Protein AF-A0A3N5Y8A8-F1 (afdb_monomer_lite)

pLDDT: mean 85.19, std 19.66, range [33.78, 98.25]

Sequence (184 aa):
MNRFIIAGLAFVSLVVVLLLFLAPKAPTPAHTSISKFDLLHATDVMSIAITGVEQQNNDMIKDKLNDVVRVAEEMGLASDDLDYLASDQALNYLRFHAKRRLFDEAVVNSYRNLTSISPHKARYPEAKDRFAKADEIIAQRNRLFSELVATLKSEGMDQQQAEQGAKALWLERFAQADLGQLLE

Radius of gyration: 29.17 Å; chains: 1; bounding box: 60×92×55 Å

Secondary structure (DSSP, 8-state):
------SSHHHHHHHHHHHHHHS--PPPP------HHHHHT-HHHHHHHHHHHHTT-HHHHHHHHHHHHHHHHHTT--HHHHHHHTSHHHHHHHHHHHHHHHHHHHHHHHHHHT--SHHHHHH-GGGGGGHHHHHHHHHHHHHHHHHHHHHHHHTT--HHHHHHHHHHHHHHHHTS---TTTT-

Organism: NCBI:txid2259342

Foldseek 3Di:
DDDDDDDPPPVVVVVVVVVVVPPDPDPDPPPPLQALVNLCVPPVLLVQLLVCLVVVNLVSNLVSLVVSLVVCVVSVHDPVSSVCSNDVNSSVVSNLVSLLVVLLVLLLVCLLQVHDSVVSCVVRVSNVVQVVLSVVSSVVSVVVLVVQLVVVVVVVDDNVRSNVVSNVVSNVVSVPDDCSVSRD

Structure (mmCIF, N/CA/C/O backbone):
data_AF-A0A3N5Y8A8-F1
#
_entry.id   AF-A0A3N5Y8A8-F1
#
loop_
_atom_site.group_PDB
_atom_site.id
_atom_site.type_symbol
_atom_site.label_atom_id
_atom_site.label_alt_id
_atom_site.label_comp_id
_atom_site.label_asym_id
_atom_site.label_entity_id
_atom_site.label_seq_id
_atom_site.pdbx_PDB_ins_code
_atom_site.Cartn_x
_atom_site.Cartn_y
_atom_site.Cartn_z
_atom_site.occupancy
_atom_site.B_iso_or_equiv
_atom_site.auth_seq_id
_atom_site.auth_comp_id
_atom_site.auth_asym_id
_atom_site.auth_atom_id
_atom_site.pdbx_PDB_model_num
ATOM 1 N N . MET A 1 1 ? -21.470 79.402 15.336 1.00 33.78 1 MET A N 1
ATOM 2 C CA . MET A 1 1 ? -21.021 79.203 13.940 1.00 33.78 1 MET A CA 1
ATOM 3 C C . MET A 1 1 ? -20.368 77.823 13.910 1.00 33.78 1 MET A C 1
ATOM 5 O O . MET A 1 1 ? -19.396 77.662 14.621 1.00 33.78 1 MET A O 1
ATOM 9 N N . ASN A 1 2 ? -20.884 76.739 13.332 1.00 35.78 2 ASN A N 1
ATOM 10 C CA . ASN A 1 2 ? -21.962 76.508 12.375 1.00 35.78 2 ASN A CA 1
ATOM 11 C C . ASN A 1 2 ? -22.731 75.226 12.750 1.00 35.78 2 ASN A C 1
ATOM 13 O O . ASN A 1 2 ? -22.135 74.207 13.083 1.00 35.78 2 ASN A O 1
ATOM 17 N N . ARG A 1 3 ? -24.064 75.308 12.663 1.00 43.09 3 ARG A N 1
ATOM 18 C CA . ARG A 1 3 ? -24.990 74.177 12.486 1.00 43.09 3 ARG A CA 1
ATOM 19 C C . ARG A 1 3 ? -24.801 73.630 11.056 1.00 43.09 3 ARG A C 1
ATOM 21 O O . ARG A 1 3 ? -24.166 74.311 10.264 1.00 43.09 3 ARG A O 1
ATOM 28 N N . PHE A 1 4 ? -25.388 72.475 10.736 1.00 45.81 4 PHE A N 1
ATOM 29 C CA . PHE A 1 4 ? -25.396 71.794 9.420 1.00 45.81 4 PHE A CA 1
ATOM 30 C C . PHE A 1 4 ? -24.318 70.723 9.189 1.00 45.81 4 PHE A C 1
ATOM 32 O O . PHE A 1 4 ? -23.479 70.946 8.339 1.00 45.81 4 PHE A O 1
ATOM 39 N N . ILE A 1 5 ? -24.398 69.554 9.854 1.00 46.53 5 ILE A N 1
ATOM 40 C CA . ILE A 1 5 ? -24.218 68.208 9.238 1.00 46.53 5 ILE A CA 1
ATOM 41 C C . ILE A 1 5 ? -24.910 67.151 10.137 1.00 46.53 5 ILE A C 1
ATOM 43 O O . ILE A 1 5 ? -24.258 66.315 10.748 1.00 46.53 5 ILE A O 1
ATOM 47 N N . ILE A 1 6 ? -26.239 67.179 10.289 1.00 46.62 6 ILE A N 1
ATOM 48 C CA . ILE A 1 6 ? -26.986 66.039 10.872 1.00 46.62 6 ILE A CA 1
ATOM 49 C C . ILE A 1 6 ? -28.282 65.877 10.079 1.00 46.62 6 ILE A C 1
ATOM 51 O O . ILE A 1 6 ? -29.346 66.304 10.505 1.00 46.62 6 ILE A O 1
ATOM 55 N N . ALA A 1 7 ? -28.174 65.339 8.867 1.00 45.47 7 ALA A N 1
ATOM 56 C CA . ALA A 1 7 ? -29.344 64.908 8.094 1.00 45.47 7 ALA A CA 1
ATOM 57 C C . ALA A 1 7 ? -29.045 63.789 7.075 1.00 45.47 7 ALA A C 1
ATOM 59 O O . ALA A 1 7 ? -29.977 63.197 6.549 1.00 45.47 7 ALA A O 1
ATOM 60 N N . GLY A 1 8 ? -27.775 63.447 6.811 1.00 41.44 8 GLY A N 1
ATOM 61 C CA . GLY A 1 8 ? -27.413 62.433 5.804 1.00 41.44 8 GLY A CA 1
ATOM 62 C C . GLY A 1 8 ? -27.210 61.000 6.317 1.00 41.44 8 GLY A C 1
ATOM 63 O O . GLY A 1 8 ? -27.200 60.073 5.518 1.00 41.44 8 GLY A O 1
ATOM 64 N N . LEU A 1 9 ? -27.055 60.785 7.629 1.00 40.91 9 LEU A N 1
ATOM 65 C CA . LEU A 1 9 ? -26.634 59.482 8.181 1.00 40.91 9 LEU A CA 1
ATOM 66 C C . LEU A 1 9 ? -27.786 58.580 8.651 1.00 40.91 9 LEU A C 1
ATOM 68 O O . LEU A 1 9 ? -27.621 57.365 8.717 1.00 40.91 9 LEU A O 1
ATOM 72 N N . ALA A 1 10 ? -28.968 59.141 8.923 1.00 42.38 10 ALA A N 1
ATOM 73 C CA . ALA A 1 10 ? -30.111 58.355 9.397 1.00 42.38 10 ALA A CA 1
ATOM 74 C C . ALA A 1 10 ? -30.856 57.620 8.265 1.00 42.38 10 ALA A C 1
ATOM 76 O O . ALA A 1 10 ? -31.451 56.572 8.504 1.00 42.38 10 ALA A O 1
ATOM 77 N N . PHE A 1 11 ? -30.800 58.123 7.024 1.00 40.53 11 PHE A N 1
ATOM 78 C CA . PHE A 1 11 ? -31.548 57.528 5.910 1.00 40.53 11 PHE A CA 1
ATOM 79 C C . PHE A 1 11 ? -30.835 56.313 5.290 1.00 40.53 11 PHE A C 1
ATOM 81 O O . PHE A 1 11 ? -31.486 55.352 4.890 1.00 40.53 11 PHE A O 1
ATOM 88 N N . VAL A 1 12 ? -29.496 56.296 5.289 1.00 40.09 12 VAL A N 1
ATOM 89 C CA . VAL A 1 12 ? -28.713 55.167 4.751 1.00 40.09 12 VAL A CA 1
ATOM 90 C C . VAL A 1 12 ? -28.814 53.931 5.656 1.00 40.09 12 VAL A C 1
ATOM 92 O O . VAL A 1 12 ? -28.915 52.818 5.149 1.00 40.09 12 VAL A O 1
ATOM 95 N N . SER A 1 13 ? -28.892 54.103 6.983 1.00 44.81 13 SER A N 1
ATOM 96 C CA . SER A 1 13 ? -29.082 52.967 7.905 1.00 44.81 13 SER A CA 1
ATOM 97 C C . SER A 1 13 ? -30.440 52.281 7.736 1.00 44.81 13 SER A C 1
ATOM 99 O O . SER A 1 13 ? -30.505 51.055 7.773 1.00 44.81 13 SER A O 1
ATOM 101 N N . LEU A 1 14 ? -31.521 53.032 7.497 1.00 41.78 14 LEU A N 1
ATOM 102 C CA . LEU A 1 14 ? -32.851 52.430 7.364 1.00 41.78 14 LEU A CA 1
ATOM 103 C C . LEU A 1 14 ? -32.994 51.630 6.056 1.00 41.78 14 LEU A C 1
ATOM 105 O O . LEU A 1 14 ? -33.608 50.567 6.055 1.00 41.78 14 LEU A O 1
ATOM 109 N N . VAL A 1 15 ? -32.378 52.093 4.962 1.00 44.69 15 VAL A N 1
ATOM 110 C CA . VAL A 1 15 ? -32.405 51.388 3.667 1.00 44.69 15 VAL A CA 1
ATOM 111 C C . VAL A 1 15 ? -31.537 50.122 3.690 1.00 44.69 15 VAL A C 1
ATOM 113 O O . VAL A 1 15 ? -31.944 49.107 3.132 1.00 44.69 15 VAL A O 1
ATOM 116 N N . VAL A 1 16 ? -30.396 50.125 4.392 1.00 48.00 16 VAL A N 1
ATOM 117 C CA . VAL A 1 16 ? -29.562 48.917 4.567 1.00 48.00 16 VAL A CA 1
ATOM 118 C C . VAL A 1 16 ? -30.268 47.869 5.435 1.00 48.00 16 VAL A C 1
ATOM 120 O O . VAL A 1 16 ? -30.243 46.687 5.102 1.00 48.00 16 VAL A O 1
ATOM 123 N N . VAL A 1 17 ? -30.970 48.282 6.497 1.00 51.38 17 VAL A N 1
ATOM 124 C CA . VAL A 1 17 ? -31.762 47.359 7.330 1.00 51.38 17 VAL A CA 1
ATOM 125 C C . VAL A 1 17 ? -32.971 46.804 6.564 1.00 51.38 17 VAL A C 1
ATOM 127 O O . VAL A 1 17 ? -33.267 45.616 6.677 1.00 51.38 17 VAL A O 1
ATOM 130 N N . LEU A 1 18 ? -33.633 47.615 5.731 1.00 44.50 18 LEU A N 1
ATOM 131 C CA . LEU A 1 18 ? -34.764 47.161 4.915 1.00 44.50 18 LEU A CA 1
ATOM 132 C C . LEU A 1 18 ? -34.329 46.191 3.799 1.00 44.50 18 LEU A C 1
ATOM 134 O O . LEU A 1 18 ? -35.025 45.211 3.540 1.00 44.50 18 LEU A O 1
ATOM 138 N N . LEU A 1 19 ? -33.159 46.403 3.182 1.00 45.59 19 LEU A N 1
ATOM 139 C CA . LEU A 1 19 ? -32.611 45.498 2.160 1.00 45.59 19 LEU A CA 1
ATOM 140 C C . LEU A 1 19 ? -32.136 44.153 2.733 1.00 45.59 19 LEU A C 1
ATOM 142 O O . LEU A 1 19 ? -32.209 43.145 2.034 1.00 45.59 19 LEU A O 1
ATOM 146 N N . LEU A 1 20 ? -31.729 44.098 4.007 1.00 48.06 20 LEU A N 1
ATOM 147 C CA . LEU A 1 20 ? -31.404 42.837 4.687 1.00 48.06 20 LEU A CA 1
ATOM 148 C C . LEU A 1 20 ? -32.644 41.976 4.992 1.00 48.06 20 LEU A C 1
ATOM 150 O O . LEU A 1 20 ? -32.523 40.758 5.074 1.00 48.06 20 LEU A O 1
ATOM 154 N N . PHE A 1 21 ? -33.833 42.577 5.110 1.00 53.28 21 PHE A N 1
ATOM 155 C CA . PHE A 1 21 ? -35.094 41.849 5.325 1.00 53.28 21 PHE A CA 1
ATOM 156 C C . PHE A 1 21 ? -35.809 41.427 4.029 1.00 53.28 21 PHE A C 1
ATOM 158 O O . PHE A 1 21 ? -36.707 40.589 4.079 1.00 53.28 21 PHE A O 1
ATOM 165 N N . LEU A 1 22 ? -35.415 41.980 2.877 1.00 50.00 22 LEU A N 1
ATOM 166 C CA . LEU A 1 22 ? -35.957 41.639 1.552 1.00 50.00 22 LEU A CA 1
ATOM 167 C C . LEU A 1 22 ? -35.090 40.634 0.780 1.00 50.00 22 LEU A C 1
ATOM 169 O O . LEU A 1 22 ? -35.494 40.175 -0.290 1.00 50.00 22 LEU A O 1
ATOM 173 N N . ALA A 1 23 ? -33.913 40.277 1.302 1.00 49.69 23 ALA A N 1
ATOM 174 C CA . ALA A 1 23 ? -33.101 39.228 0.708 1.00 49.69 23 ALA A CA 1
ATOM 175 C C . ALA A 1 23 ? -33.829 37.877 0.855 1.00 49.69 23 ALA A C 1
ATOM 177 O O . ALA A 1 23 ? -34.208 37.512 1.974 1.00 49.69 23 ALA A O 1
ATOM 178 N N . PRO A 1 24 ? -34.035 37.108 -0.233 1.00 55.31 24 PRO A N 1
ATOM 179 C CA . PRO A 1 24 ? -34.518 35.742 -0.106 1.00 55.31 24 PRO A CA 1
ATOM 180 C C . PRO A 1 24 ? -33.565 35.004 0.831 1.00 55.31 24 PRO A C 1
ATOM 182 O O . PRO A 1 24 ? -32.347 35.114 0.680 1.00 55.31 24 PRO A O 1
ATOM 185 N N . LYS A 1 25 ? -34.119 34.296 1.822 1.00 51.25 25 LYS A N 1
ATOM 186 C CA . LYS A 1 25 ? -33.344 33.493 2.771 1.00 51.25 25 LYS A CA 1
ATOM 187 C C . LYS A 1 25 ? -32.397 32.619 1.950 1.00 51.25 25 LYS A C 1
ATOM 189 O O . LYS A 1 25 ? -32.858 31.713 1.255 1.00 51.25 25 LYS A O 1
ATOM 194 N N . ALA A 1 26 ? -31.103 32.945 1.970 1.00 54.78 26 ALA A N 1
ATOM 195 C CA . ALA A 1 26 ? -30.097 32.130 1.311 1.00 54.78 26 ALA A CA 1
ATOM 196 C C . ALA A 1 26 ? -30.288 30.690 1.808 1.00 54.78 26 ALA A C 1
ATOM 198 O O . ALA A 1 26 ? -30.583 30.516 3.001 1.00 54.78 26 ALA A O 1
ATOM 199 N N . PRO A 1 27 ? -30.191 29.669 0.936 1.00 52.44 27 PRO A N 1
ATOM 200 C CA . PRO A 1 27 ? -30.223 28.294 1.401 1.00 52.44 27 PRO A CA 1
ATOM 201 C C . PRO A 1 27 ? -29.194 28.181 2.521 1.00 52.44 27 PRO A C 1
ATOM 203 O O . PRO A 1 27 ? -28.037 28.568 2.353 1.00 52.44 27 PRO A O 1
ATOM 206 N N . THR A 1 28 ? -29.658 27.762 3.698 1.00 49.44 28 THR A N 1
ATOM 207 C CA . THR A 1 28 ? -28.796 27.516 4.849 1.00 49.44 28 THR A CA 1
ATOM 208 C C . THR A 1 28 ? -27.645 26.644 4.354 1.00 49.44 28 THR A C 1
ATOM 210 O O . THR A 1 28 ? -27.937 25.619 3.731 1.00 49.44 28 THR A O 1
ATOM 213 N N . PRO A 1 29 ? -26.370 27.043 4.530 1.00 47.72 29 PRO A N 1
ATOM 214 C CA . PRO A 1 29 ? -25.270 26.174 4.149 1.00 47.72 29 PRO A CA 1
ATOM 215 C C . PRO A 1 29 ? -25.502 24.850 4.870 1.00 47.72 29 PRO A C 1
ATOM 217 O O . PRO A 1 29 ? -25.690 24.842 6.087 1.00 47.72 29 PRO A O 1
ATOM 220 N N . ALA A 1 30 ? -25.602 23.755 4.116 1.00 44.09 30 ALA A N 1
ATOM 221 C CA . ALA A 1 30 ? -25.712 22.435 4.707 1.00 44.09 30 ALA A CA 1
ATOM 222 C C . ALA A 1 30 ? -24.518 22.288 5.653 1.00 44.09 30 ALA A C 1
ATOM 224 O O . ALA A 1 30 ? -23.373 22.335 5.204 1.00 44.09 30 ALA A O 1
ATOM 225 N N . HIS A 1 31 ? -24.767 22.198 6.961 1.00 48.38 31 HIS A N 1
ATOM 226 C CA . HIS A 1 31 ? -23.724 21.813 7.894 1.00 48.38 31 HIS A CA 1
ATOM 227 C C . HIS A 1 31 ? -23.251 20.441 7.418 1.00 48.38 31 HIS A C 1
ATOM 229 O O . HIS A 1 31 ? -24.022 19.484 7.447 1.00 48.38 31 HIS A O 1
ATOM 235 N N . THR A 1 32 ? -22.036 20.357 6.883 1.00 54.09 32 THR A N 1
ATOM 236 C CA . THR A 1 32 ? -21.411 19.082 6.546 1.00 54.09 32 THR A CA 1
ATOM 237 C C . THR A 1 32 ? -21.263 18.319 7.854 1.00 54.09 32 THR A C 1
ATOM 239 O O . THR A 1 32 ? -20.356 18.600 8.635 1.00 54.09 32 THR A O 1
ATOM 242 N N . SER A 1 33 ? -22.209 17.428 8.147 1.00 71.50 33 SER A N 1
ATOM 243 C CA . SER A 1 33 ? -22.132 16.541 9.299 1.00 71.50 33 SER A CA 1
ATOM 244 C C . SER A 1 33 ? -20.949 15.610 9.073 1.00 71.50 33 SER A C 1
ATOM 246 O O . SER A 1 33 ? -21.000 14.767 8.177 1.00 71.50 33 SER A O 1
ATOM 248 N N . ILE A 1 34 ? -19.877 15.799 9.838 1.00 81.56 34 ILE A N 1
ATOM 249 C CA . ILE A 1 34 ? -18.727 14.896 9.827 1.00 81.56 34 ILE A CA 1
ATOM 250 C C . ILE A 1 34 ? -19.204 13.551 10.383 1.00 81.56 34 ILE A C 1
ATOM 252 O O . ILE A 1 34 ? -19.748 13.489 11.484 1.00 81.56 34 ILE A O 1
ATOM 256 N N . SER A 1 35 ? -19.036 12.486 9.605 1.00 91.94 35 SER A N 1
ATOM 257 C CA . SER A 1 35 ? -19.408 11.127 9.993 1.00 91.94 35 SER A CA 1
ATOM 258 C C . SER A 1 35 ? -18.276 10.423 10.746 1.00 91.94 35 SER A C 1
ATOM 260 O O . SER A 1 35 ? -17.103 10.783 10.631 1.00 91.94 35 SER A O 1
ATOM 262 N N . LYS A 1 36 ? -18.597 9.324 11.441 1.00 92.62 36 LYS A N 1
ATOM 263 C CA . LYS A 1 36 ? -17.578 8.429 12.019 1.00 92.62 36 LYS A CA 1
ATOM 264 C C . LYS A 1 36 ? -16.544 7.942 10.993 1.00 92.62 36 LYS A C 1
ATOM 266 O O . LYS A 1 36 ? -15.379 7.766 11.333 1.00 92.62 36 LYS A O 1
ATOM 271 N N . PHE A 1 37 ? -16.939 7.737 9.734 1.00 94.50 37 PHE A N 1
ATOM 272 C CA . PHE A 1 37 ? -16.013 7.289 8.693 1.00 94.50 37 PHE A CA 1
ATOM 273 C C . PHE A 1 37 ? -15.094 8.412 8.218 1.00 94.50 37 PHE A C 1
ATOM 275 O O . PHE A 1 37 ? -13.957 8.125 7.857 1.00 94.50 37 PHE A O 1
ATOM 282 N N . ASP A 1 38 ? -15.533 9.670 8.261 1.00 94.12 38 ASP A N 1
ATOM 283 C CA . ASP A 1 38 ? -14.655 10.810 7.979 1.00 94.12 38 ASP A CA 1
ATOM 284 C C . ASP A 1 38 ? -13.545 10.904 9.031 1.00 94.12 38 ASP A C 1
ATOM 286 O O . ASP A 1 38 ? -12.384 11.113 8.685 1.00 94.12 38 ASP A O 1
ATOM 290 N N . LEU A 1 39 ? -13.872 10.639 10.302 1.00 94.44 39 LEU A N 1
ATOM 291 C CA . LEU A 1 39 ? -12.877 10.556 11.374 1.00 94.44 39 LEU A CA 1
ATOM 292 C C . LEU A 1 39 ? -11.901 9.390 11.165 1.00 94.44 39 LEU A C 1
ATOM 294 O O . LEU A 1 39 ? -10.695 9.566 11.299 1.00 94.44 39 LEU A O 1
ATOM 298 N N . LEU A 1 40 ? -12.390 8.206 10.784 1.00 96.31 40 LEU A N 1
ATOM 299 C CA . LEU A 1 40 ? -11.528 7.041 10.541 1.00 96.31 40 LEU A CA 1
ATOM 300 C C . LEU A 1 40 ? -10.622 7.188 9.311 1.00 96.31 40 LEU A C 1
ATOM 302 O O . LEU A 1 40 ? -9.565 6.564 9.260 1.00 96.31 40 LEU A O 1
ATOM 306 N N . HIS A 1 41 ? -11.017 7.998 8.328 1.00 94.75 41 HIS A N 1
ATOM 307 C CA . HIS A 1 41 ? -10.198 8.299 7.153 1.00 94.75 41 HIS A CA 1
ATOM 308 C C . HIS A 1 41 ? -9.330 9.546 7.309 1.00 94.75 41 HIS A C 1
ATOM 310 O O . HIS A 1 41 ? -8.593 9.875 6.375 1.00 94.75 41 HIS A O 1
ATOM 316 N N . ALA A 1 42 ? -9.388 10.228 8.456 1.00 95.44 42 ALA A N 1
ATOM 317 C CA . ALA A 1 42 ? -8.511 11.354 8.725 1.00 95.44 42 ALA A CA 1
ATOM 318 C C . ALA A 1 42 ? -7.047 10.939 8.512 1.00 95.44 42 ALA A C 1
ATOM 320 O O . ALA A 1 42 ? -6.624 9.841 8.890 1.00 95.44 42 ALA A O 1
ATOM 321 N N . THR A 1 43 ? -6.274 11.806 7.855 1.00 93.38 43 THR A N 1
ATOM 322 C CA . THR A 1 43 ? -4.916 11.487 7.390 1.00 93.38 43 THR A CA 1
ATOM 323 C C . THR A 1 43 ? -4.015 10.983 8.516 1.00 93.38 43 THR A C 1
ATOM 325 O O . THR A 1 43 ? -3.248 10.041 8.327 1.00 93.38 43 THR A O 1
ATOM 328 N N . ASP A 1 44 ? -4.115 11.582 9.700 1.00 95.50 44 ASP A N 1
ATOM 329 C CA . ASP A 1 44 ? -3.348 11.198 10.882 1.00 95.50 44 ASP A CA 1
ATOM 330 C C . ASP A 1 44 ? -3.797 9.843 11.451 1.00 95.50 44 ASP A C 1
ATOM 332 O O . ASP A 1 44 ? -2.952 9.010 11.776 1.00 95.50 44 ASP A O 1
ATOM 336 N N . VAL A 1 45 ? -5.106 9.578 11.513 1.00 97.38 45 VAL A N 1
ATOM 337 C CA . VAL A 1 45 ? -5.656 8.271 11.913 1.00 97.38 45 VAL A CA 1
ATOM 338 C C . VAL A 1 45 ? -5.160 7.182 10.967 1.00 97.38 45 VAL A C 1
ATOM 340 O O . VAL A 1 45 ? -4.678 6.139 11.415 1.00 97.38 45 VAL A O 1
ATOM 343 N N . MET A 1 46 ? -5.203 7.438 9.658 1.00 97.19 46 MET A N 1
ATOM 344 C CA . MET A 1 46 ? -4.766 6.458 8.672 1.00 97.19 46 MET A CA 1
ATOM 345 C C . MET A 1 46 ? -3.259 6.239 8.657 1.00 97.19 46 MET A C 1
ATOM 347 O O . MET A 1 46 ? -2.828 5.093 8.547 1.00 97.19 46 MET A O 1
ATOM 351 N N . SER A 1 47 ? -2.463 7.289 8.850 1.00 96.75 47 SER A N 1
ATOM 352 C CA . SER A 1 47 ? -1.008 7.176 8.997 1.00 96.75 47 SER A CA 1
ATOM 353 C C . SER A 1 47 ? -0.618 6.297 10.194 1.00 96.75 47 SER A C 1
ATOM 355 O O . SER A 1 47 ? 0.230 5.404 10.083 1.00 96.75 47 SER A O 1
ATOM 357 N N . ILE A 1 48 ? -1.303 6.468 11.331 1.00 97.88 48 ILE A N 1
ATOM 358 C CA . ILE A 1 48 ? -1.087 5.633 12.518 1.00 97.88 48 ILE A CA 1
ATOM 359 C C . ILE A 1 48 ? -1.536 4.190 12.276 1.00 97.88 48 ILE A C 1
ATOM 361 O O . ILE A 1 48 ? -0.819 3.262 12.646 1.00 97.88 48 ILE A O 1
ATOM 365 N N . ALA A 1 49 ? -2.675 3.976 11.615 1.00 98.00 49 ALA A N 1
ATOM 366 C CA . ALA A 1 49 ? -3.135 2.633 11.275 1.00 98.00 49 ALA A CA 1
ATOM 367 C C . ALA A 1 49 ? -2.163 1.901 10.331 1.00 98.00 49 ALA A C 1
ATOM 369 O O . ALA A 1 49 ? -1.897 0.716 10.534 1.00 98.00 49 ALA A O 1
ATOM 370 N N . ILE A 1 50 ? -1.601 2.600 9.337 1.00 98.00 50 ILE A N 1
ATOM 371 C CA . ILE A 1 50 ? -0.545 2.078 8.454 1.00 98.00 50 ILE A CA 1
ATOM 372 C C . ILE A 1 50 ? 0.670 1.663 9.286 1.00 98.00 50 ILE A C 1
ATOM 374 O O . ILE A 1 50 ? 1.063 0.496 9.244 1.00 98.00 50 ILE A O 1
ATOM 378 N N . THR A 1 51 ? 1.182 2.568 10.122 1.00 98.00 51 THR A N 1
ATOM 379 C CA . THR A 1 51 ? 2.337 2.293 10.991 1.00 98.00 51 THR A CA 1
ATOM 380 C C . THR A 1 51 ? 2.084 1.099 11.919 1.00 98.00 51 THR A C 1
ATOM 382 O O . THR A 1 51 ? 2.924 0.207 12.039 1.00 98.00 51 THR A O 1
ATOM 385 N N . GLY A 1 52 ? 0.902 1.031 12.538 1.00 97.94 52 GLY A N 1
ATOM 386 C CA . GLY A 1 52 ? 0.511 -0.075 13.411 1.00 97.94 52 GLY A CA 1
ATOM 387 C C . GLY A 1 52 ? 0.437 -1.413 12.674 1.00 97.94 52 GLY A C 1
ATOM 388 O O . GLY A 1 52 ? 0.880 -2.433 13.200 1.00 97.94 52 GLY A O 1
ATOM 389 N N . VAL A 1 53 ? -0.050 -1.434 11.429 1.00 97.81 53 VAL A N 1
ATOM 390 C CA . VAL A 1 53 ? -0.049 -2.650 10.599 1.00 97.81 53 VAL A CA 1
ATOM 391 C C . VAL A 1 53 ? 1.373 -3.086 10.242 1.00 97.81 53 VAL A C 1
ATOM 393 O O . VAL A 1 53 ? 1.673 -4.278 10.336 1.00 97.81 53 VAL A O 1
ATOM 396 N N . GLU A 1 54 ? 2.249 -2.160 9.849 1.00 96.31 54 GLU A N 1
ATOM 397 C CA . GLU A 1 54 ? 3.638 -2.477 9.495 1.00 96.31 54 GLU A CA 1
ATOM 398 C C . GLU A 1 54 ? 4.433 -3.025 10.681 1.00 96.31 54 GLU A C 1
ATOM 400 O O . GLU A 1 54 ? 5.165 -4.005 10.533 1.00 96.31 54 GLU A O 1
ATOM 405 N N . GLN A 1 55 ? 4.246 -2.430 11.861 1.00 97.31 55 GLN A N 1
ATOM 406 C CA . GLN A 1 55 ? 4.921 -2.824 13.099 1.00 97.31 55 GLN A CA 1
ATOM 407 C C . GLN A 1 55 ? 4.224 -3.975 13.834 1.00 97.31 55 GLN A C 1
ATOM 409 O O . GLN A 1 55 ? 4.695 -4.398 14.886 1.00 97.31 55 GLN A O 1
ATOM 414 N N . GLN A 1 56 ? 3.101 -4.475 13.308 1.00 96.31 56 GLN A N 1
ATOM 415 C CA . GLN A 1 56 ? 2.244 -5.463 13.976 1.00 96.31 56 GLN A CA 1
ATOM 416 C C . GLN A 1 56 ? 1.785 -5.016 15.379 1.00 96.31 56 GLN A C 1
ATOM 418 O O . GLN A 1 56 ? 1.513 -5.839 16.252 1.00 96.31 56 GLN A O 1
ATOM 423 N N . ASN A 1 57 ? 1.667 -3.704 15.586 1.00 97.56 57 ASN A N 1
ATOM 424 C CA . ASN A 1 57 ? 1.293 -3.085 16.845 1.00 97.56 57 ASN A CA 1
ATOM 425 C C . ASN A 1 57 ? -0.182 -2.662 16.803 1.00 97.56 57 ASN A C 1
ATOM 427 O O . ASN A 1 57 ? -0.522 -1.539 16.432 1.00 97.56 57 ASN A O 1
ATOM 431 N N . ASN A 1 58 ? -1.074 -3.585 17.169 1.00 95.44 58 ASN A N 1
ATOM 432 C CA . ASN A 1 58 ? -2.509 -3.293 17.219 1.00 95.44 58 ASN A CA 1
ATOM 433 C C . ASN A 1 58 ? -2.868 -2.305 18.338 1.00 95.44 58 ASN A C 1
ATOM 435 O O . ASN A 1 58 ? -3.859 -1.592 18.198 1.00 95.44 58 ASN A O 1
ATOM 439 N N . ASP A 1 59 ? -2.088 -2.255 19.419 1.00 97.62 59 ASP A N 1
ATOM 440 C CA . ASP A 1 59 ? -2.366 -1.366 20.550 1.00 97.62 59 ASP A CA 1
ATOM 441 C C . ASP A 1 59 ? -2.180 0.097 20.144 1.00 97.62 59 ASP A C 1
ATOM 443 O O . ASP A 1 59 ? -3.030 0.922 20.447 1.00 97.62 59 ASP A O 1
ATOM 447 N N . MET A 1 60 ? -1.196 0.392 19.291 1.00 97.81 60 MET A N 1
ATOM 448 C CA . MET A 1 60 ? -1.042 1.714 18.672 1.00 97.81 60 MET A CA 1
ATOM 449 C C . MET A 1 60 ? -2.290 2.162 17.888 1.00 97.81 60 MET A C 1
ATOM 451 O O . MET A 1 60 ? -2.663 3.334 17.919 1.00 97.81 60 MET A O 1
ATOM 455 N N . ILE A 1 61 ? -2.955 1.239 17.183 1.00 98.19 61 ILE A N 1
ATOM 456 C CA . ILE A 1 61 ? -4.184 1.551 16.437 1.00 98.19 61 ILE A CA 1
ATOM 457 C C . ILE A 1 61 ? -5.353 1.770 17.407 1.00 98.19 61 ILE A C 1
ATOM 459 O O . ILE A 1 61 ? -6.160 2.675 17.201 1.00 98.19 61 ILE A O 1
ATOM 463 N N . LYS A 1 62 ? -5.434 0.969 18.476 1.00 98.19 62 LYS A N 1
ATOM 464 C CA . LYS A 1 62 ? -6.459 1.110 19.520 1.00 98.19 62 LYS A CA 1
ATOM 465 C C . LYS A 1 62 ? -6.321 2.418 20.292 1.00 98.19 62 LYS A C 1
ATOM 467 O O . LYS A 1 62 ? -7.319 3.099 20.495 1.00 98.19 62 LYS A O 1
ATOM 472 N N . ASP A 1 63 ? -5.104 2.805 20.658 1.00 98.19 63 ASP A N 1
ATOM 473 C CA . ASP A 1 63 ? -4.836 4.076 21.331 1.00 98.19 63 ASP A CA 1
ATOM 474 C C . ASP A 1 63 ? -5.300 5.248 20.467 1.00 98.19 63 ASP A C 1
ATOM 476 O O . ASP A 1 63 ? -5.992 6.149 20.942 1.00 98.19 63 ASP A O 1
ATOM 480 N N . LYS A 1 64 ? -5.027 5.185 19.158 1.00 98.19 64 LYS A N 1
ATOM 481 C CA . LYS A 1 64 ? -5.522 6.194 18.222 1.00 98.19 64 LYS A CA 1
ATOM 482 C C . LYS A 1 64 ? -7.046 6.187 18.091 1.00 98.19 64 LYS A C 1
ATOM 484 O O . LYS A 1 64 ? -7.636 7.257 17.978 1.00 98.19 64 LYS A O 1
ATOM 489 N N . LEU A 1 65 ? -7.696 5.024 18.127 1.00 98.12 65 LEU A N 1
ATOM 490 C CA . LEU A 1 65 ? -9.161 4.938 18.150 1.00 98.12 65 LEU A CA 1
ATOM 491 C C . LEU A 1 65 ? -9.758 5.563 19.416 1.00 98.12 65 LEU A C 1
ATOM 493 O O . LEU A 1 65 ? -10.765 6.255 19.315 1.00 98.12 65 LEU A O 1
ATOM 497 N N . ASN A 1 66 ? -9.117 5.411 20.576 1.00 98.06 66 ASN A N 1
ATOM 498 C CA . ASN A 1 66 ? -9.561 6.068 21.809 1.00 98.06 66 ASN A CA 1
ATOM 499 C C . ASN A 1 66 ? -9.516 7.601 21.693 1.00 98.06 66 ASN A C 1
ATOM 501 O O . ASN A 1 66 ? -10.403 8.290 22.199 1.00 98.06 66 ASN A O 1
ATOM 505 N N . ASP A 1 67 ? -8.513 8.150 21.002 1.00 97.56 67 ASP A N 1
ATOM 506 C CA . ASP A 1 67 ? -8.480 9.582 20.687 1.00 97.56 67 ASP A CA 1
ATOM 507 C C . ASP A 1 67 ? -9.601 9.980 19.716 1.00 97.56 67 ASP A C 1
ATOM 509 O O . ASP A 1 67 ? -10.234 11.018 19.904 1.00 97.56 67 ASP A O 1
ATOM 513 N N . VAL A 1 68 ? -9.888 9.148 18.708 1.00 97.19 68 VAL A N 1
ATOM 514 C CA . VAL A 1 68 ? -10.992 9.380 17.760 1.00 97.19 68 VAL A CA 1
ATOM 515 C C . VAL A 1 68 ? -12.350 9.386 18.466 1.00 97.19 68 VAL A C 1
ATOM 517 O O . VAL A 1 68 ? -13.170 10.251 18.168 1.00 97.19 68 VAL A O 1
ATOM 520 N N . VAL A 1 69 ? -12.586 8.475 19.416 1.00 97.88 69 VAL A N 1
ATOM 521 C CA . VAL A 1 69 ? -13.814 8.450 20.231 1.00 97.88 69 VAL A CA 1
ATOM 522 C C . VAL A 1 69 ? -13.963 9.753 21.019 1.00 97.88 69 VAL A C 1
ATOM 524 O O . VAL A 1 69 ? -15.021 10.368 20.966 1.00 97.88 69 VAL A O 1
ATOM 527 N N . ARG A 1 70 ? -12.895 10.234 21.668 1.00 96.50 70 ARG A N 1
ATOM 528 C CA . ARG A 1 70 ? -12.924 11.497 22.428 1.00 96.50 70 ARG A CA 1
ATOM 529 C C . ARG A 1 70 ? -13.284 12.695 21.546 1.00 96.50 70 ARG A C 1
ATOM 531 O O . ARG A 1 70 ? -14.112 13.518 21.919 1.00 96.50 70 ARG A O 1
ATOM 538 N N . VAL A 1 71 ? -12.700 12.769 20.349 1.00 94.88 71 VAL A N 1
ATOM 539 C CA . VAL A 1 71 ? -13.033 13.814 19.368 1.00 94.88 71 VAL A CA 1
ATOM 540 C C . VAL A 1 71 ? -14.491 13.691 18.911 1.00 94.88 71 VAL A C 1
ATOM 542 O O . VAL A 1 71 ? -15.196 14.692 18.815 1.00 94.88 71 VAL A O 1
ATOM 545 N N . ALA A 1 72 ? -14.975 12.472 18.665 1.00 94.25 72 ALA A N 1
ATOM 546 C CA . ALA A 1 72 ? -16.363 12.224 18.283 1.00 94.25 72 ALA A CA 1
ATOM 547 C C . ALA A 1 72 ? -17.366 12.643 19.377 1.00 94.25 72 ALA A C 1
ATOM 549 O O . ALA A 1 72 ? -18.415 13.207 19.056 1.00 94.25 72 ALA A O 1
ATOM 550 N N . GLU A 1 73 ? -17.038 12.417 20.652 1.00 94.81 73 GLU A N 1
ATOM 551 C CA . GLU A 1 73 ? -17.828 12.872 21.804 1.00 94.81 73 GLU A CA 1
ATOM 552 C C . GLU A 1 73 ? -17.920 14.401 21.856 1.00 94.81 73 GLU A C 1
ATOM 554 O O . GLU A 1 73 ? -19.016 14.951 21.975 1.00 94.81 73 GLU A O 1
ATOM 559 N N . GLU A 1 74 ? -16.791 15.102 21.701 1.00 93.44 74 GLU A N 1
ATOM 560 C CA . GLU A 1 74 ? -16.739 16.573 21.669 1.00 93.44 74 GLU A CA 1
ATOM 561 C C . GLU A 1 74 ? -17.554 17.163 20.509 1.00 93.44 74 GLU A C 1
ATOM 563 O O . GLU A 1 74 ? -18.129 18.247 20.620 1.00 93.44 74 GLU A O 1
ATOM 568 N N . MET A 1 75 ? -17.637 16.428 19.401 1.00 91.50 75 MET A N 1
ATOM 569 C CA . MET A 1 75 ? -18.433 16.781 18.228 1.00 91.50 75 MET A CA 1
ATOM 570 C C . MET A 1 75 ? -19.921 16.426 18.364 1.00 91.50 75 MET A C 1
ATOM 572 O O . MET A 1 75 ? -20.711 16.790 17.491 1.00 91.50 75 MET A O 1
ATOM 576 N N . GLY A 1 76 ? -20.318 15.737 19.437 1.00 91.81 76 GLY A N 1
ATOM 577 C CA . GLY A 1 76 ? -21.704 15.347 19.686 1.00 91.81 76 GLY A CA 1
ATOM 578 C C . GLY A 1 76 ? -22.224 14.276 18.726 1.00 91.81 76 GLY A C 1
ATOM 579 O O . GLY A 1 76 ? -23.404 14.308 18.368 1.00 91.81 76 GLY A O 1
ATOM 580 N N . LEU A 1 77 ? -21.361 13.353 18.280 1.00 92.50 77 LEU A N 1
ATOM 581 C CA . LEU A 1 77 ? -21.795 12.194 17.492 1.00 92.50 77 LEU A CA 1
ATOM 582 C C . LEU A 1 77 ? -22.767 11.315 18.301 1.00 92.50 77 LEU A C 1
ATOM 584 O O . LEU A 1 77 ? -22.760 11.302 19.532 1.00 92.50 77 LEU A O 1
ATOM 588 N N . ALA A 1 78 ? -23.634 10.587 17.594 1.00 94.06 78 ALA A N 1
ATOM 589 C CA . ALA A 1 78 ? -24.637 9.730 18.219 1.00 94.06 78 ALA A CA 1
ATOM 590 C C . ALA A 1 78 ? -23.991 8.560 18.984 1.00 94.06 78 ALA A C 1
ATOM 592 O O . ALA A 1 78 ? -22.929 8.079 18.596 1.00 94.06 78 ALA A O 1
ATOM 593 N N . SER A 1 79 ? -24.669 8.047 20.020 1.00 94.56 79 SER A N 1
ATOM 594 C CA . SER A 1 79 ? -24.169 6.917 20.828 1.00 94.56 79 SER A CA 1
ATOM 595 C C . SER A 1 79 ? -23.771 5.717 19.967 1.00 94.56 79 SER A C 1
ATOM 597 O O . SER A 1 79 ? -22.679 5.193 20.136 1.00 94.56 79 SER A O 1
ATOM 599 N N . ASP A 1 80 ? -24.587 5.353 18.974 1.00 95.56 80 ASP A N 1
ATOM 600 C CA . ASP A 1 80 ? -24.292 4.243 18.060 1.00 95.56 80 ASP A CA 1
ATOM 601 C C . ASP A 1 80 ? -22.994 4.458 17.251 1.00 95.56 80 ASP A C 1
ATOM 603 O O . ASP A 1 80 ? -22.305 3.501 16.888 1.00 95.56 80 ASP A O 1
ATOM 607 N N . ASP A 1 81 ? -22.642 5.713 16.941 1.00 95.81 81 ASP A N 1
ATOM 608 C CA . ASP A 1 81 ? -21.382 6.043 16.270 1.00 95.81 81 ASP A CA 1
ATOM 609 C C . ASP A 1 81 ? -20.193 5.923 17.227 1.00 95.81 81 ASP A C 1
ATOM 611 O O . ASP A 1 81 ? -19.156 5.386 16.833 1.00 95.81 81 ASP A O 1
ATOM 615 N N . LEU A 1 82 ? -20.347 6.376 18.475 1.00 96.94 82 LEU A N 1
ATOM 616 C CA . LEU A 1 82 ? -19.334 6.227 19.524 1.00 96.94 82 LEU A CA 1
ATOM 617 C C . LEU A 1 82 ? -19.075 4.747 19.836 1.00 96.94 82 LEU A C 1
ATOM 619 O O . LEU A 1 82 ? -17.922 4.317 19.855 1.00 96.94 82 LEU A O 1
ATOM 623 N N . ASP A 1 83 ? -20.141 3.955 19.971 1.00 97.81 83 ASP A N 1
ATOM 624 C CA . ASP A 1 83 ? -20.077 2.513 20.215 1.00 97.81 83 ASP A CA 1
ATOM 625 C C . ASP A 1 83 ? -19.350 1.790 19.076 1.00 97.81 83 ASP A C 1
ATOM 627 O O . ASP A 1 83 ? -18.512 0.917 19.312 1.00 97.81 83 ASP A O 1
ATOM 631 N N . TYR A 1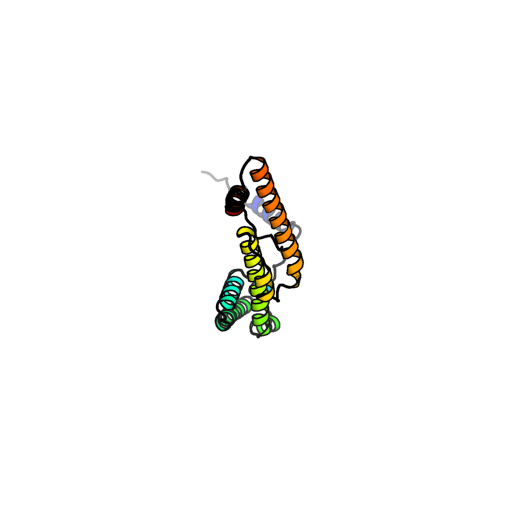 84 ? -19.609 2.184 17.822 1.00 98.00 84 TYR A N 1
ATOM 632 C CA . TYR A 1 84 ? -18.861 1.660 16.683 1.00 98.00 84 TYR A CA 1
ATOM 633 C C . TYR A 1 84 ? -17.376 2.029 16.763 1.00 98.00 84 TYR A C 1
ATOM 635 O O . TYR A 1 84 ? -16.528 1.152 16.587 1.00 98.00 84 TYR A O 1
ATOM 643 N N . LEU A 1 85 ? -17.045 3.300 17.012 1.00 97.50 85 LEU A N 1
ATOM 644 C CA . LEU A 1 85 ? -15.660 3.783 17.066 1.00 97.50 85 LEU A CA 1
ATOM 645 C C . LEU A 1 85 ? -14.849 3.119 18.191 1.00 97.50 85 LEU A C 1
ATOM 647 O O . LEU A 1 85 ? -13.661 2.863 18.005 1.00 97.50 85 LEU A O 1
ATOM 651 N N . ALA A 1 86 ? -15.495 2.777 19.307 1.00 97.19 86 ALA A N 1
ATOM 652 C CA . ALA A 1 86 ? -14.894 2.058 20.431 1.00 97.19 86 ALA A CA 1
ATOM 653 C C . ALA A 1 86 ? -14.790 0.531 20.218 1.00 97.19 86 ALA A C 1
ATOM 655 O O . ALA A 1 86 ? -14.221 -0.178 21.049 1.00 97.19 86 ALA A O 1
ATOM 656 N N . SER A 1 87 ? -15.348 -0.003 19.128 1.00 97.81 87 SER A N 1
ATOM 657 C CA . SER A 1 87 ? -15.438 -1.447 18.898 1.00 97.81 87 SER A CA 1
ATOM 658 C C . SER A 1 87 ? -14.229 -2.041 18.166 1.00 97.81 87 SER A C 1
ATOM 660 O O . SER A 1 87 ? -13.527 -1.384 17.391 1.00 97.81 87 SER A O 1
ATOM 662 N N . ASP A 1 88 ? -14.075 -3.364 18.278 1.00 97.88 88 ASP A N 1
ATOM 663 C CA . ASP A 1 88 ? -13.154 -4.137 17.433 1.00 97.88 88 ASP A CA 1
ATOM 664 C C . ASP A 1 88 ? -13.488 -4.028 15.934 1.00 97.88 88 ASP A C 1
ATOM 666 O O . ASP A 1 88 ? -12.632 -4.274 15.077 1.00 97.88 88 ASP A O 1
ATOM 670 N N . GLN A 1 89 ? -14.721 -3.648 15.580 1.00 97.75 89 GLN A N 1
ATOM 671 C CA . GLN A 1 89 ? -15.102 -3.433 14.189 1.00 97.75 89 GLN A CA 1
ATOM 672 C C . GLN A 1 89 ? -14.387 -2.210 13.601 1.00 97.75 89 GLN A C 1
ATOM 674 O O . GLN A 1 89 ? -13.888 -2.304 12.479 1.00 97.75 89 GLN A O 1
ATOM 679 N N . ALA A 1 90 ? -14.248 -1.113 14.352 1.00 97.94 90 ALA A N 1
ATOM 680 C CA . ALA A 1 90 ? -13.474 0.053 13.919 1.00 97.94 90 ALA A CA 1
ATOM 681 C C . ALA A 1 90 ? -11.974 -0.266 13.795 1.00 97.94 90 ALA A C 1
ATOM 683 O O . ALA A 1 90 ? -11.329 0.139 12.826 1.00 97.94 90 ALA A O 1
ATOM 684 N N . LEU A 1 91 ? -11.426 -1.078 14.705 1.00 98.12 91 LEU A N 1
ATOM 685 C CA . LEU A 1 91 ? -10.050 -1.573 14.593 1.00 98.12 91 LEU A CA 1
ATOM 686 C C . LEU A 1 91 ? -9.845 -2.397 13.316 1.00 98.12 91 LEU A C 1
ATOM 688 O O . LEU A 1 91 ? -8.897 -2.169 12.561 1.00 98.12 91 LEU A O 1
ATOM 692 N N . ASN A 1 92 ? -10.734 -3.355 13.053 1.00 98.25 92 ASN A N 1
ATOM 693 C CA . ASN A 1 92 ? -10.659 -4.184 11.852 1.00 98.25 92 ASN A CA 1
ATOM 694 C C . ASN A 1 92 ? -10.846 -3.358 10.575 1.00 98.25 92 ASN A C 1
ATOM 696 O O . ASN A 1 92 ? -10.147 -3.604 9.591 1.00 98.25 92 ASN A O 1
ATOM 700 N N . TYR A 1 93 ? -11.718 -2.350 10.615 1.00 98.00 93 TYR A N 1
ATOM 701 C CA . TYR A 1 93 ? -11.892 -1.377 9.544 1.00 98.00 93 TYR A CA 1
ATOM 702 C C . TYR A 1 93 ? -10.575 -0.652 9.234 1.00 98.00 93 TYR A C 1
ATOM 704 O O . TYR A 1 93 ? -10.077 -0.736 8.111 1.00 98.00 93 TYR A O 1
ATOM 712 N N . LEU A 1 94 ? -9.943 -0.022 10.229 1.00 98.00 94 LEU A N 1
ATOM 713 C CA . LEU A 1 94 ? -8.674 0.684 10.025 1.00 98.00 94 LEU A CA 1
ATOM 714 C C . LEU A 1 94 ? -7.576 -0.243 9.501 1.00 98.00 94 LEU A C 1
ATOM 716 O O . LEU A 1 94 ? -6.869 0.119 8.564 1.00 98.00 94 LEU A O 1
ATOM 720 N N . ARG A 1 95 ? -7.461 -1.464 10.039 1.00 98.19 95 ARG A N 1
ATOM 721 C CA . ARG A 1 95 ? -6.477 -2.455 9.569 1.00 98.19 95 ARG A CA 1
ATOM 722 C C . ARG A 1 95 ? -6.709 -2.849 8.114 1.00 98.19 95 ARG A C 1
ATOM 724 O O . ARG A 1 95 ? -5.748 -2.957 7.354 1.00 98.19 95 ARG A O 1
ATOM 731 N N . PHE A 1 96 ? -7.963 -3.064 7.721 1.00 97.88 96 PHE A N 1
ATOM 732 C CA . PHE A 1 96 ? -8.321 -3.391 6.343 1.00 97.88 96 PHE A CA 1
ATOM 733 C C . PHE A 1 96 ? -7.925 -2.260 5.386 1.00 97.88 96 PHE A C 1
ATOM 735 O O . PHE A 1 96 ? -7.218 -2.497 4.406 1.00 97.88 96 PHE A O 1
ATOM 742 N N . HIS A 1 97 ? -8.307 -1.021 5.701 1.00 97.00 97 HIS A N 1
ATOM 743 C CA . HIS A 1 97 ? -7.989 0.140 4.869 1.00 97.00 97 HIS A CA 1
ATOM 744 C C . HIS A 1 97 ? -6.483 0.443 4.834 1.00 97.00 97 HIS A C 1
ATOM 746 O O . HIS A 1 97 ? -5.940 0.694 3.758 1.00 97.00 97 HIS A O 1
ATOM 752 N N . ALA A 1 98 ? -5.782 0.324 5.963 1.00 97.69 98 ALA A N 1
ATOM 753 C CA . ALA A 1 98 ? -4.332 0.489 6.040 1.00 97.69 98 ALA A CA 1
ATOM 754 C C . ALA A 1 98 ? -3.582 -0.528 5.166 1.00 97.69 98 ALA A C 1
ATOM 756 O O . ALA A 1 98 ? -2.708 -0.151 4.390 1.00 97.69 98 ALA A O 1
ATOM 757 N N . LYS A 1 99 ? -3.958 -1.813 5.208 1.00 97.88 99 LYS A N 1
ATOM 758 C CA . LYS A 1 99 ? -3.348 -2.842 4.345 1.00 97.88 99 LYS A CA 1
ATOM 759 C C . LYS A 1 99 ? -3.579 -2.588 2.859 1.00 97.88 99 LYS A C 1
ATOM 761 O O . LYS A 1 99 ? -2.703 -2.876 2.048 1.00 97.88 99 LYS A O 1
ATOM 766 N N . ARG A 1 100 ? -4.737 -2.035 2.491 1.00 97.00 100 ARG A N 1
ATOM 767 C CA . ARG A 1 100 ? -5.017 -1.636 1.105 1.00 97.00 100 ARG A CA 1
ATOM 768 C C . ARG A 1 100 ? -4.137 -0.474 0.662 1.00 97.00 100 ARG A C 1
ATOM 770 O O . ARG A 1 100 ? -3.577 -0.546 -0.423 1.00 97.00 100 ARG A O 1
ATOM 777 N N . ARG A 1 101 ? -3.949 0.539 1.513 1.00 95.19 101 ARG A N 1
ATOM 778 C CA . ARG A 1 101 ? -3.011 1.643 1.247 1.00 95.19 101 ARG A CA 1
ATOM 779 C C . ARG A 1 101 ? -1.572 1.140 1.104 1.00 95.19 101 ARG A C 1
ATOM 781 O O . ARG A 1 101 ? -0.908 1.478 0.133 1.00 95.19 101 ARG A O 1
ATOM 788 N N . LEU A 1 102 ? -1.140 0.234 1.981 1.00 96.19 102 LEU A N 1
ATOM 789 C CA . LEU A 1 102 ? 0.170 -0.417 1.884 1.00 96.19 102 LEU A CA 1
ATOM 790 C C . LEU A 1 102 ? 0.343 -1.230 0.593 1.00 96.19 102 LEU A C 1
ATOM 792 O O . LEU A 1 102 ? 1.438 -1.275 0.031 1.00 96.19 102 LEU A O 1
ATOM 796 N N . PHE A 1 103 ? -0.716 -1.882 0.105 1.00 96.94 103 PHE A N 1
ATOM 797 C CA . PHE A 1 103 ? -0.685 -2.522 -1.208 1.00 96.94 103 PHE A CA 1
ATOM 798 C C . PHE A 1 103 ? -0.500 -1.490 -2.323 1.00 96.94 103 PHE A C 1
ATOM 800 O O . PHE A 1 103 ? 0.336 -1.710 -3.200 1.00 96.94 103 PHE A O 1
ATOM 807 N N . ASP A 1 104 ? -1.219 -0.367 -2.274 1.00 94.38 104 ASP A N 1
ATOM 808 C CA . ASP A 1 104 ? -1.099 0.678 -3.292 1.00 94.38 104 ASP A CA 1
ATOM 809 C C . ASP A 1 104 ? 0.326 1.241 -3.358 1.00 94.38 104 ASP A C 1
ATOM 811 O O . ASP A 1 104 ? 0.938 1.292 -4.428 1.00 94.38 104 ASP A O 1
ATOM 815 N N . GLU A 1 105 ? 0.897 1.571 -2.199 1.00 93.94 105 GLU A N 1
ATOM 816 C CA . GLU A 1 105 ? 2.283 2.027 -2.070 1.00 93.94 105 GLU A CA 1
ATOM 817 C C . GLU A 1 105 ? 3.274 0.982 -2.596 1.00 93.94 105 GLU A C 1
ATOM 819 O O . GLU A 1 105 ? 4.227 1.308 -3.309 1.00 93.94 105 GLU A O 1
ATOM 824 N N . ALA A 1 106 ? 3.039 -0.301 -2.308 1.00 95.00 106 ALA A N 1
ATOM 825 C CA . ALA A 1 106 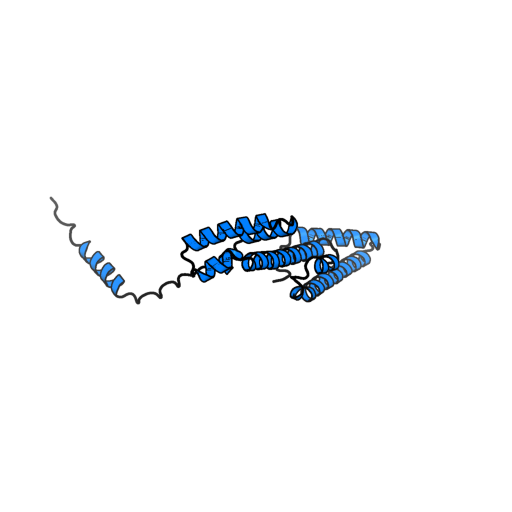? 3.877 -1.386 -2.799 1.00 95.00 106 ALA A CA 1
ATOM 826 C C . ALA A 1 106 ? 3.804 -1.553 -4.327 1.00 95.00 106 ALA A C 1
ATOM 828 O O . ALA A 1 106 ? 4.819 -1.870 -4.957 1.00 95.00 106 ALA A O 1
ATOM 829 N N . VAL A 1 107 ? 2.642 -1.319 -4.945 1.00 95.06 107 VAL A N 1
ATOM 830 C CA . VAL A 1 107 ? 2.489 -1.319 -6.408 1.00 95.06 107 VAL A CA 1
ATOM 831 C C . VAL A 1 107 ? 3.232 -0.140 -7.025 1.00 95.06 107 VAL A C 1
ATOM 833 O O . VAL A 1 107 ? 3.984 -0.349 -7.977 1.00 95.06 107 VAL A O 1
ATOM 836 N N . VAL A 1 108 ? 3.099 1.066 -6.464 1.00 92.94 108 VAL A N 1
ATOM 837 C CA . VAL A 1 108 ? 3.840 2.262 -6.904 1.00 92.94 108 VAL A CA 1
ATOM 838 C C . VAL A 1 108 ? 5.350 2.024 -6.816 1.00 92.94 108 VAL A C 1
ATOM 840 O O . VAL A 1 108 ? 6.086 2.244 -7.781 1.00 92.94 108 VAL A O 1
ATOM 843 N N . ASN A 1 109 ? 5.821 1.502 -5.684 1.00 92.62 109 ASN A N 1
ATOM 844 C CA . ASN A 1 109 ? 7.228 1.166 -5.489 1.00 92.62 109 ASN A CA 1
ATOM 845 C C . ASN A 1 109 ? 7.689 0.088 -6.468 1.00 92.62 109 ASN A C 1
ATOM 847 O O . ASN A 1 109 ? 8.770 0.205 -7.051 1.00 92.62 109 ASN A O 1
ATOM 851 N N . SER A 1 110 ? 6.866 -0.933 -6.702 1.00 93.81 110 SER A N 1
ATOM 852 C CA . SER A 1 110 ? 7.187 -1.977 -7.666 1.00 93.81 110 SER A CA 1
ATOM 853 C C . SER A 1 110 ? 7.285 -1.426 -9.075 1.00 93.81 110 SER A C 1
ATOM 855 O O . SER A 1 110 ? 8.239 -1.751 -9.778 1.00 93.81 110 SER A O 1
ATOM 857 N N . TYR A 1 111 ? 6.341 -0.569 -9.474 1.00 93.44 111 TYR A N 1
ATOM 858 C CA . TYR A 1 111 ? 6.299 0.121 -10.759 1.00 93.44 111 TYR A CA 1
ATOM 859 C C . TYR A 1 111 ? 7.597 0.898 -11.021 1.00 93.44 111 TYR A C 1
ATOM 861 O O . TYR A 1 111 ? 8.257 0.680 -12.042 1.00 93.44 111 TYR A O 1
ATOM 869 N N . ARG A 1 112 ? 8.008 1.732 -10.057 1.00 90.44 112 ARG A N 1
ATOM 870 C CA . ARG A 1 112 ? 9.240 2.534 -10.127 1.00 90.44 112 ARG A CA 1
ATOM 871 C C . ARG A 1 112 ? 10.491 1.666 -10.237 1.00 90.44 112 ARG A C 1
ATOM 873 O O . ARG A 1 112 ? 11.341 1.923 -11.082 1.00 90.44 112 ARG A O 1
ATOM 880 N N . ASN A 1 113 ? 10.575 0.611 -9.432 1.00 91.62 113 ASN A N 1
ATOM 881 C CA . ASN A 1 113 ? 11.788 -0.197 -9.297 1.00 91.62 113 ASN A CA 1
ATOM 882 C C . ASN A 1 113 ? 11.896 -1.366 -10.285 1.00 91.62 113 ASN A C 1
ATOM 884 O O . ASN A 1 113 ? 12.824 -2.165 -10.171 1.00 91.62 113 ASN A O 1
ATOM 888 N N . LEU A 1 114 ? 10.981 -1.479 -11.256 1.00 93.50 114 LEU A N 1
ATOM 889 C CA . LEU A 1 114 ? 10.980 -2.576 -12.236 1.00 93.50 114 LEU A CA 1
ATOM 890 C C . LEU A 1 114 ? 10.834 -3.971 -11.587 1.00 93.50 114 LEU A C 1
ATOM 892 O O . LEU A 1 114 ? 11.317 -4.964 -12.123 1.00 93.50 114 LEU A O 1
ATOM 896 N N . THR A 1 115 ? 10.150 -4.066 -10.438 1.00 95.06 115 THR A N 1
ATOM 897 C CA . THR A 1 115 ? 9.951 -5.330 -9.703 1.00 95.06 115 THR A CA 1
ATOM 898 C C . THR A 1 115 ? 8.536 -5.891 -9.852 1.00 95.06 115 THR A C 1
ATOM 900 O O . THR A 1 115 ? 7.588 -5.180 -10.194 1.00 95.06 115 THR A O 1
ATOM 903 N N . SER A 1 116 ? 8.384 -7.191 -9.587 1.00 95.44 116 SER A N 1
ATOM 904 C CA . SER A 1 116 ? 7.086 -7.880 -9.590 1.00 95.44 116 SER A CA 1
ATOM 905 C C . SER A 1 116 ? 6.229 -7.516 -8.374 1.00 95.44 116 SER A C 1
ATOM 907 O O . SER A 1 116 ? 6.754 -7.354 -7.275 1.00 95.44 116 SER A O 1
ATOM 909 N N . ILE A 1 117 ? 4.903 -7.488 -8.559 1.00 96.56 117 ILE A N 1
ATOM 910 C CA . ILE A 1 117 ? 3.922 -7.279 -7.480 1.00 96.56 117 ILE A CA 1
ATOM 911 C C . ILE A 1 117 ? 3.400 -8.578 -6.850 1.00 96.56 117 ILE A C 1
ATOM 913 O O . ILE A 1 117 ? 2.658 -8.522 -5.870 1.00 96.56 117 ILE A O 1
ATOM 917 N N . SER A 1 118 ? 3.762 -9.756 -7.371 1.00 96.75 118 SER A N 1
ATOM 918 C CA . SER A 1 118 ? 3.246 -11.041 -6.865 1.00 96.75 118 SER A CA 1
ATOM 919 C C . SER A 1 118 ? 3.446 -11.244 -5.353 1.00 96.75 118 SER A C 1
ATOM 921 O O . SER A 1 118 ? 2.490 -11.661 -4.696 1.00 96.75 118 SER A O 1
ATOM 923 N N . PRO A 1 119 ? 4.609 -10.904 -4.753 1.00 96.88 119 PRO A N 1
ATOM 924 C CA . PRO A 1 119 ? 4.787 -11.012 -3.302 1.00 96.88 119 PRO A CA 1
ATOM 925 C C . PRO A 1 119 ? 3.833 -10.106 -2.509 1.00 96.88 119 PRO A C 1
ATOM 927 O O . PRO A 1 119 ? 3.368 -10.477 -1.433 1.00 96.88 119 PRO A O 1
ATOM 930 N N . HIS A 1 120 ? 3.497 -8.930 -3.047 1.00 96.62 120 HIS A N 1
ATOM 931 C CA . HIS A 1 120 ? 2.620 -7.964 -2.384 1.00 96.62 120 HIS A CA 1
ATOM 932 C C . HIS A 1 120 ? 1.161 -8.420 -2.365 1.00 96.62 120 HIS A C 1
ATOM 934 O O . HIS A 1 120 ? 0.472 -8.192 -1.376 1.00 96.62 120 HIS A O 1
ATOM 940 N N . LYS A 1 121 ? 0.711 -9.151 -3.391 1.00 97.12 121 LYS A N 1
ATOM 941 C CA . LYS A 1 121 ? -0.627 -9.765 -3.401 1.00 97.12 121 LYS A CA 1
ATOM 942 C C . LYS A 1 121 ? -0.805 -10.814 -2.305 1.00 97.12 121 LYS A C 1
ATOM 944 O O . LYS A 1 121 ? -1.874 -10.911 -1.715 1.00 97.12 121 LYS A O 1
ATOM 949 N N . ALA A 1 122 ? 0.243 -11.591 -2.029 1.00 96.38 122 ALA A N 1
ATOM 950 C CA . ALA A 1 122 ? 0.232 -12.560 -0.936 1.00 96.38 122 ALA A CA 1
ATOM 951 C C . ALA A 1 122 ? 0.273 -11.870 0.437 1.00 96.38 122 ALA A C 1
ATOM 953 O O . ALA A 1 122 ? -0.374 -12.326 1.375 1.00 96.38 122 ALA A O 1
ATOM 954 N N . ARG A 1 123 ? 1.015 -10.759 0.546 1.00 95.88 123 ARG A N 1
ATOM 955 C CA . ARG A 1 123 ? 1.139 -9.980 1.786 1.00 95.88 123 ARG A CA 1
ATOM 956 C C . ARG A 1 123 ? -0.129 -9.190 2.135 1.00 95.88 123 ARG A C 1
ATOM 958 O O . ARG A 1 123 ? -0.412 -9.025 3.318 1.00 95.88 123 ARG A O 1
ATOM 965 N N . TYR A 1 124 ? -0.875 -8.726 1.132 1.00 97.06 124 TYR A N 1
ATOM 966 C CA . TYR A 1 124 ? -2.050 -7.862 1.297 1.00 97.06 124 TYR A CA 1
ATOM 967 C C . TYR A 1 124 ? -3.287 -8.414 0.563 1.00 97.06 124 TYR A C 1
ATOM 969 O O . TYR A 1 124 ? -3.766 -7.806 -0.401 1.00 97.06 124 TYR A O 1
ATOM 977 N N . PRO A 1 125 ? -3.834 -9.568 0.991 1.00 97.44 125 PRO A N 1
ATOM 978 C CA . PRO A 1 125 ? -5.035 -10.149 0.386 1.00 97.44 125 PRO A CA 1
ATOM 979 C C . PRO A 1 125 ? -6.276 -9.245 0.499 1.00 97.44 125 PRO A C 1
ATOM 981 O O . PRO A 1 125 ? -7.211 -9.389 -0.285 1.00 97.44 125 PRO A O 1
ATOM 984 N N . GLU A 1 126 ? -6.284 -8.286 1.427 1.00 97.19 126 GLU A N 1
ATOM 985 C CA . GLU A 1 126 ? -7.340 -7.285 1.611 1.00 97.19 126 GLU A CA 1
ATOM 986 C C . GLU A 1 126 ? -7.524 -6.356 0.400 1.00 97.19 126 GLU A C 1
ATOM 988 O O . GLU A 1 126 ? -8.558 -5.701 0.283 1.00 97.19 126 GLU A O 1
ATOM 993 N N . ALA A 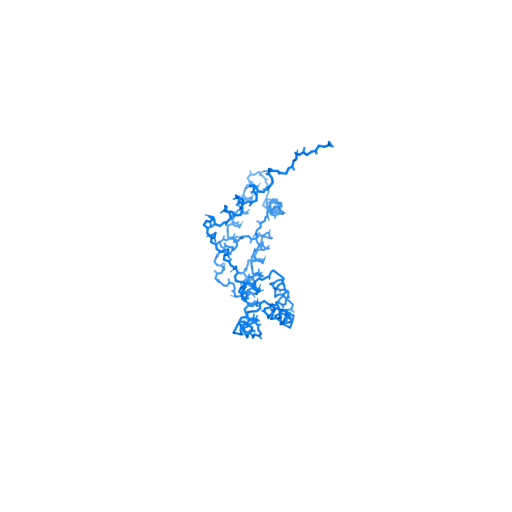1 127 ? -6.547 -6.301 -0.509 1.00 97.00 127 ALA A N 1
ATOM 994 C CA . ALA A 1 127 ? -6.597 -5.520 -1.744 1.00 97.00 127 ALA A CA 1
ATOM 995 C C . ALA A 1 127 ? -6.931 -6.363 -2.990 1.00 97.00 127 ALA A C 1
ATOM 997 O O . ALA A 1 127 ? -6.655 -5.939 -4.111 1.00 97.00 127 ALA A O 1
ATOM 998 N N . LYS A 1 128 ? -7.498 -7.569 -2.828 1.00 97.25 128 LYS A N 1
ATOM 999 C CA . LYS A 1 128 ? -7.728 -8.528 -3.927 1.00 97.25 128 LYS A CA 1
ATOM 1000 C C . LYS A 1 128 ? -8.486 -7.950 -5.126 1.00 97.25 128 LYS A C 1
ATOM 1002 O O . LYS A 1 128 ? -8.149 -8.260 -6.266 1.00 97.25 128 LYS A O 1
ATOM 1007 N N . ASP A 1 129 ? -9.486 -7.114 -4.881 1.00 96.31 129 ASP A N 1
ATOM 1008 C CA . ASP A 1 129 ? -10.258 -6.387 -5.899 1.00 96.31 129 ASP A CA 1
ATOM 1009 C C . ASP A 1 129 ? -9.391 -5.471 -6.779 1.00 96.31 129 ASP A C 1
ATOM 1011 O O . ASP A 1 129 ? -9.749 -5.205 -7.922 1.00 96.31 129 ASP A O 1
ATOM 1015 N N . ARG A 1 130 ? -8.217 -5.049 -6.297 1.00 95.31 130 ARG A N 1
ATOM 1016 C CA . ARG A 1 130 ? -7.272 -4.184 -7.020 1.00 95.31 130 ARG A CA 1
ATOM 1017 C C . ARG A 1 130 ? -6.222 -4.956 -7.813 1.00 95.31 130 ARG A C 1
ATOM 1019 O O . ARG A 1 130 ? -5.494 -4.363 -8.606 1.00 95.31 130 ARG A O 1
ATOM 1026 N N . PHE A 1 131 ? -6.117 -6.274 -7.625 1.00 96.94 131 PHE A N 1
ATOM 1027 C CA . PHE A 1 131 ? -5.019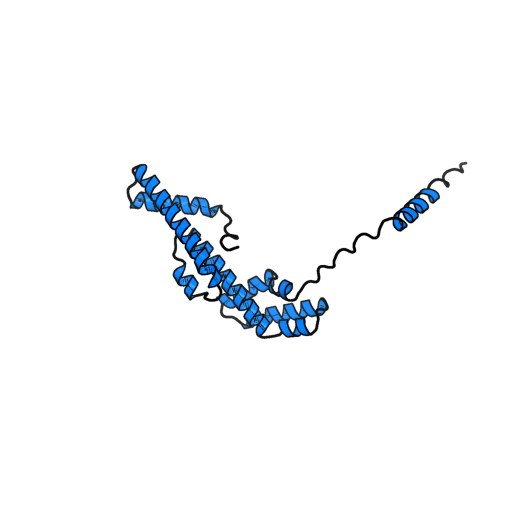 -7.062 -8.193 1.00 96.94 131 PHE A CA 1
ATOM 1028 C C . PHE A 1 131 ? -5.005 -7.053 -9.719 1.00 96.94 131 PHE A C 1
ATOM 1030 O O . PHE A 1 131 ? -3.931 -6.913 -10.297 1.00 96.94 131 PHE A O 1
ATOM 1037 N N . ALA A 1 132 ? -6.173 -7.163 -10.358 1.00 96.81 132 ALA A N 1
ATOM 1038 C CA . ALA A 1 132 ? -6.274 -7.145 -11.816 1.00 96.81 132 ALA A CA 1
ATOM 1039 C C . ALA A 1 132 ? -5.777 -5.811 -12.393 1.00 96.81 132 ALA A C 1
ATOM 1041 O O . ALA A 1 132 ? -4.944 -5.793 -13.295 1.00 96.81 132 ALA A O 1
ATOM 1042 N N . LYS A 1 133 ? -6.202 -4.691 -11.798 1.00 95.69 133 LYS A N 1
ATOM 1043 C CA . LYS A 1 133 ? -5.751 -3.360 -12.211 1.00 95.69 133 LYS A CA 1
ATOM 1044 C C . LYS A 1 133 ? -4.244 -3.178 -12.008 1.00 95.69 133 LYS A C 1
ATOM 1046 O O . LYS A 1 133 ? -3.553 -2.674 -12.890 1.00 95.69 133 LYS A O 1
ATOM 1051 N N . ALA A 1 134 ? -3.720 -3.634 -10.871 1.00 96.00 134 ALA A N 1
ATOM 1052 C CA . ALA A 1 134 ? -2.288 -3.590 -10.594 1.00 96.00 134 ALA A CA 1
ATOM 1053 C C . ALA A 1 134 ? -1.473 -4.431 -11.599 1.00 96.00 134 ALA A C 1
ATOM 1055 O O . ALA A 1 134 ? -0.399 -4.003 -12.025 1.00 96.00 134 ALA A O 1
ATOM 1056 N N . ASP A 1 135 ? -1.987 -5.591 -12.025 1.00 97.38 135 ASP A N 1
ATOM 1057 C CA . ASP A 1 135 ? -1.362 -6.410 -13.073 1.00 97.38 135 ASP A CA 1
ATOM 1058 C C . ASP A 1 135 ? -1.308 -5.691 -14.416 1.00 97.38 135 ASP A C 1
ATOM 1060 O O . ASP A 1 135 ? -0.260 -5.686 -15.060 1.00 97.38 135 ASP A O 1
ATOM 1064 N N . GLU A 1 136 ? -2.406 -5.056 -14.827 1.00 96.06 136 GLU A N 1
ATOM 1065 C CA . GLU A 1 136 ? -2.459 -4.278 -16.068 1.00 96.06 136 GLU A CA 1
ATOM 1066 C C . GLU A 1 136 ? -1.407 -3.165 -16.077 1.00 96.06 136 GLU A C 1
ATOM 1068 O O . GLU A 1 136 ? -0.679 -2.997 -17.060 1.00 96.06 136 GLU A O 1
ATOM 1073 N N . ILE A 1 137 ? -1.280 -2.444 -14.960 1.00 93.81 137 ILE A N 1
ATOM 1074 C CA . ILE A 1 137 ? -0.307 -1.361 -14.785 1.00 93.81 137 ILE A CA 1
ATOM 1075 C C . ILE A 1 137 ? 1.125 -1.896 -14.871 1.00 93.81 137 ILE A C 1
ATOM 1077 O O . ILE A 1 137 ? 1.958 -1.346 -15.598 1.00 93.81 137 ILE A O 1
ATOM 1081 N N . ILE A 1 138 ? 1.423 -3.002 -14.181 1.00 95.00 138 ILE A N 1
ATOM 1082 C CA . ILE A 1 138 ? 2.748 -3.628 -14.238 1.00 95.00 138 ILE A CA 1
ATOM 1083 C C . ILE A 1 138 ? 3.054 -4.161 -15.642 1.00 95.00 138 ILE A C 1
ATOM 1085 O O . ILE A 1 138 ? 4.182 -3.999 -16.114 1.00 95.00 138 ILE A O 1
ATOM 1089 N N . ALA A 1 139 ? 2.077 -4.751 -16.329 1.00 96.06 139 ALA A N 1
ATOM 1090 C CA . ALA A 1 139 ? 2.237 -5.249 -17.689 1.00 96.06 139 ALA A CA 1
ATOM 1091 C C . ALA A 1 139 ? 2.482 -4.108 -18.687 1.00 96.06 139 ALA A C 1
ATOM 1093 O O . ALA A 1 139 ? 3.345 -4.222 -19.558 1.00 96.06 139 ALA A O 1
ATOM 1094 N N . GLN A 1 140 ? 1.770 -2.985 -18.553 1.00 94.19 140 GLN A N 1
ATOM 1095 C CA . GLN A 1 140 ? 2.014 -1.793 -19.364 1.00 94.19 140 GLN A CA 1
ATOM 1096 C C . GLN A 1 140 ? 3.427 -1.250 -19.143 1.00 94.19 140 GLN A C 1
ATOM 1098 O O . GLN A 1 140 ? 4.143 -1.019 -20.114 1.00 94.19 140 GLN A O 1
ATOM 1103 N N . ARG A 1 141 ? 3.863 -1.134 -17.886 1.00 94.50 141 ARG A N 1
ATOM 1104 C CA . ARG A 1 141 ? 5.240 -0.757 -17.551 1.00 94.50 141 ARG A CA 1
ATOM 1105 C C . ARG A 1 141 ? 6.272 -1.684 -18.186 1.00 94.50 141 ARG A C 1
ATOM 1107 O O . ARG A 1 141 ? 7.238 -1.198 -18.761 1.00 94.50 141 ARG A O 1
ATOM 1114 N N . ASN A 1 142 ? 6.065 -3.000 -18.128 1.00 95.88 142 ASN A N 1
ATOM 1115 C CA . ASN A 1 142 ? 7.009 -3.967 -18.698 1.00 95.88 142 ASN A CA 1
ATOM 1116 C C . ASN A 1 142 ? 7.110 -3.838 -20.225 1.00 95.88 142 ASN A C 1
ATOM 1118 O O . ASN A 1 142 ? 8.200 -3.974 -20.782 1.00 95.88 142 ASN A O 1
ATOM 1122 N N . ARG A 1 143 ? 5.990 -3.544 -20.901 1.00 96.31 143 ARG A N 1
ATOM 1123 C CA . ARG A 1 143 ? 5.976 -3.263 -22.344 1.00 96.31 143 ARG A CA 1
ATOM 1124 C C . ARG A 1 143 ? 6.769 -2.003 -22.675 1.00 96.31 143 ARG A C 1
ATOM 1126 O O . ARG A 1 143 ? 7.700 -2.087 -23.465 1.00 96.31 143 ARG A O 1
ATOM 1133 N N . LEU A 1 144 ? 6.480 -0.890 -21.999 1.00 94.06 144 LEU A N 1
ATOM 1134 C CA . LEU A 1 144 ? 7.201 0.375 -22.194 1.00 94.06 144 LEU A CA 1
ATOM 1135 C C . LEU A 1 144 ? 8.705 0.228 -21.927 1.00 94.06 144 LEU A C 1
ATOM 1137 O O . LEU A 1 144 ? 9.527 0.748 -22.675 1.00 94.06 144 LEU A O 1
ATOM 1141 N N . PHE A 1 145 ? 9.082 -0.512 -20.883 1.00 95.12 145 PHE A N 1
ATOM 1142 C CA . PHE A 1 145 ? 10.486 -0.798 -20.602 1.00 95.12 145 PHE A CA 1
ATOM 1143 C C . PHE A 1 145 ? 11.140 -1.615 -21.726 1.00 95.12 145 PHE A C 1
ATOM 1145 O O . PHE A 1 145 ? 12.244 -1.297 -22.160 1.00 95.12 145 PHE A O 1
ATOM 1152 N N . SER A 1 146 ? 10.444 -2.627 -22.251 1.00 96.25 146 SER A N 1
ATOM 1153 C CA . SER A 1 146 ? 10.937 -3.435 -23.376 1.00 96.25 146 SER A CA 1
ATOM 1154 C C . SER A 1 146 ? 11.099 -2.607 -24.659 1.00 96.25 146 SER A C 1
ATOM 1156 O O . SER A 1 146 ? 12.069 -2.795 -25.390 1.00 96.25 146 SER A O 1
ATOM 1158 N N . GLU A 1 147 ? 10.194 -1.660 -24.916 1.00 96.44 147 GLU A N 1
ATOM 1159 C CA . GLU A 1 147 ? 10.280 -0.709 -26.034 1.00 96.44 147 GLU A CA 1
ATOM 1160 C C . GLU A 1 147 ? 11.472 0.251 -25.895 1.00 96.44 147 GLU A C 1
ATOM 1162 O O . GLU A 1 147 ? 12.160 0.526 -26.882 1.00 96.44 147 GLU A O 1
ATOM 1167 N N . LEU A 1 148 ? 11.773 0.713 -24.674 1.00 95.62 148 LEU A N 1
ATOM 1168 C CA . LEU A 1 148 ? 12.976 1.507 -24.398 1.00 95.62 148 LEU A CA 1
ATOM 1169 C C . LEU A 1 148 ? 14.249 0.708 -24.694 1.00 95.62 148 LEU A C 1
ATOM 1171 O O . LEU A 1 148 ? 15.135 1.205 -25.386 1.00 95.62 148 LEU A O 1
ATOM 1175 N N . VAL A 1 149 ? 14.322 -0.544 -24.234 1.00 97.75 149 VAL A N 1
ATOM 1176 C CA . VAL A 1 149 ? 15.461 -1.429 -24.527 1.00 97.75 149 VAL A CA 1
ATOM 1177 C C . VAL A 1 149 ? 15.603 -1.649 -26.035 1.00 97.75 149 VAL A C 1
ATOM 1179 O O . VAL A 1 149 ? 16.704 -1.546 -26.570 1.00 97.75 149 VAL A O 1
ATOM 1182 N N . ALA A 1 150 ? 14.504 -1.917 -26.745 1.00 97.75 150 ALA A N 1
ATOM 1183 C CA . ALA A 1 150 ? 14.531 -2.118 -28.193 1.00 97.75 150 ALA A CA 1
ATOM 1184 C C . ALA A 1 150 ? 15.016 -0.870 -28.950 1.00 97.75 150 ALA A C 1
ATOM 1186 O O . ALA A 1 150 ? 15.826 -0.993 -29.869 1.00 97.75 150 ALA A O 1
ATOM 1187 N N . THR A 1 151 ? 14.574 0.317 -28.527 1.00 97.44 151 THR A N 1
ATOM 1188 C CA . THR A 1 151 ? 15.029 1.601 -29.080 1.00 97.44 151 THR A CA 1
ATOM 1189 C C . THR A 1 151 ? 16.539 1.759 -28.918 1.00 97.44 151 THR A C 1
ATOM 1191 O O . THR A 1 151 ? 17.241 1.940 -29.909 1.00 97.44 151 THR A O 1
ATOM 1194 N N . LEU A 1 152 ? 17.065 1.578 -27.706 1.00 97.50 152 LEU A N 1
ATOM 1195 C CA . LEU A 1 152 ? 18.500 1.719 -27.437 1.00 97.50 152 LEU A CA 1
ATOM 1196 C C . LEU A 1 152 ? 19.349 0.692 -28.205 1.00 97.50 152 LEU A C 1
ATOM 1198 O O . LEU A 1 152 ? 20.430 1.011 -28.698 1.00 97.50 152 LEU A O 1
ATOM 1202 N N . LYS A 1 153 ? 18.843 -0.532 -28.392 1.00 97.81 153 LYS A N 1
ATOM 1203 C CA . LYS A 1 153 ? 19.500 -1.528 -29.254 1.00 97.81 153 LYS A CA 1
ATOM 1204 C C . LYS A 1 153 ? 19.541 -1.100 -30.719 1.00 97.81 153 LYS A C 1
ATOM 1206 O O . LYS A 1 153 ? 20.531 -1.356 -31.398 1.00 97.81 153 LYS A O 1
ATOM 1211 N N . SER A 1 154 ? 18.484 -0.453 -31.215 1.00 96.94 154 SER A N 1
ATOM 1212 C CA . SER A 1 154 ? 18.458 0.077 -32.586 1.00 96.94 154 SER A CA 1
ATOM 1213 C C . SER A 1 154 ? 19.461 1.219 -32.801 1.00 96.94 154 SER A C 1
ATOM 1215 O O . SER A 1 154 ? 19.919 1.423 -33.921 1.00 96.94 154 SER A O 1
ATOM 1217 N N . GLU A 1 155 ? 19.872 1.889 -31.721 1.00 96.00 155 GLU A N 1
ATOM 1218 C CA . GLU A 1 155 ? 20.924 2.914 -31.701 1.00 96.00 155 GLU A CA 1
ATOM 1219 C C . GLU A 1 155 ? 22.345 2.323 -31.592 1.00 96.00 155 GLU A C 1
ATOM 1221 O O . GLU A 1 155 ? 23.324 3.061 -31.496 1.00 96.00 155 GLU A O 1
ATOM 1226 N N . GLY A 1 156 ? 22.481 0.993 -31.641 1.00 95.75 156 GLY A N 1
ATOM 1227 C CA . GLY A 1 156 ? 23.770 0.299 -31.677 1.00 95.75 156 GLY A CA 1
ATOM 1228 C C . GLY A 1 156 ? 24.299 -0.159 -30.317 1.00 95.75 156 GLY A C 1
ATOM 1229 O O . GLY A 1 156 ? 25.411 -0.683 -30.262 1.00 95.75 156 GLY A O 1
ATOM 1230 N N . MET A 1 157 ? 23.525 -0.004 -29.236 1.00 96.88 157 MET A N 1
ATOM 1231 C CA . MET A 1 157 ? 23.875 -0.567 -27.928 1.00 96.88 157 MET A CA 1
ATOM 1232 C C . MET A 1 157 ? 23.710 -2.092 -27.919 1.00 96.88 157 MET A C 1
ATOM 1234 O O . MET A 1 157 ? 22.768 -2.637 -28.504 1.00 96.88 157 MET A O 1
ATOM 1238 N N . ASP A 1 158 ? 24.588 -2.795 -27.202 1.00 97.25 158 ASP A N 1
ATOM 1239 C CA . ASP A 1 158 ? 24.367 -4.212 -26.911 1.00 97.25 158 ASP A CA 1
ATOM 1240 C C . ASP A 1 158 ? 23.214 -4.419 -25.902 1.00 97.25 158 ASP A C 1
ATOM 1242 O O . ASP A 1 158 ? 22.637 -3.470 -25.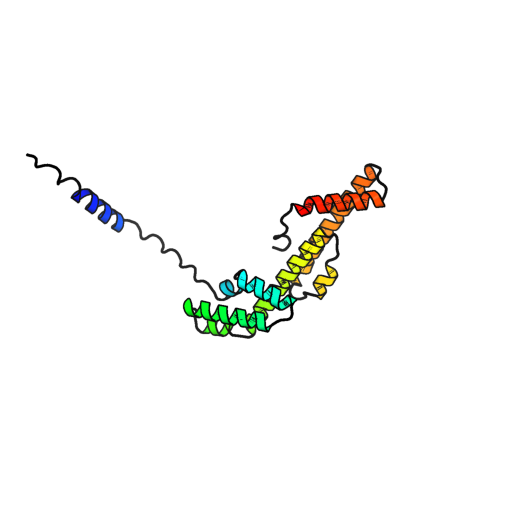366 1.00 97.25 158 ASP A O 1
ATOM 1246 N N . GLN A 1 159 ? 22.845 -5.680 -25.645 1.00 95.62 159 GLN A N 1
ATOM 1247 C CA . GLN A 1 159 ? 21.741 -6.012 -24.736 1.00 95.62 159 GLN A CA 1
ATOM 1248 C C . GLN A 1 159 ? 21.943 -5.433 -23.328 1.00 95.62 159 GLN A C 1
ATOM 1250 O O . GLN A 1 159 ? 21.006 -4.884 -22.752 1.00 95.62 159 GLN A O 1
ATOM 1255 N N . GLN A 1 160 ? 23.148 -5.562 -22.773 1.00 97.00 160 GLN A N 1
ATOM 1256 C CA . GLN A 1 160 ? 23.430 -5.151 -21.404 1.00 97.00 160 GLN A CA 1
ATOM 1257 C C . GLN A 1 160 ? 23.443 -3.623 -21.291 1.00 97.00 160 GLN A C 1
ATOM 1259 O O . GLN A 1 160 ? 22.869 -3.066 -20.354 1.00 97.00 160 GLN A O 1
ATOM 1264 N N . GLN A 1 161 ? 24.056 -2.941 -22.259 1.00 97.50 161 GLN A N 1
ATOM 1265 C CA . GLN A 1 161 ? 24.070 -1.483 -22.352 1.00 97.50 161 GLN A CA 1
ATOM 1266 C C . GLN A 1 161 ? 22.654 -0.917 -22.489 1.00 97.50 161 GLN A C 1
ATOM 1268 O O . GLN A 1 161 ? 22.289 0.005 -21.759 1.00 97.50 161 GLN A O 1
ATOM 1273 N N . ALA A 1 162 ? 21.832 -1.501 -23.364 1.00 97.81 162 ALA A N 1
ATOM 1274 C CA . ALA A 1 162 ? 20.456 -1.069 -23.575 1.00 97.81 162 ALA A CA 1
ATOM 1275 C C . ALA A 1 162 ? 19.578 -1.266 -22.330 1.00 97.81 162 ALA A C 1
ATOM 1277 O O . ALA A 1 162 ? 18.800 -0.381 -21.985 1.00 97.81 162 ALA A O 1
ATOM 1278 N N . GLU A 1 163 ? 19.708 -2.385 -21.612 1.00 96.25 163 GLU A N 1
ATOM 1279 C CA . GLU A 1 163 ? 18.975 -2.608 -20.357 1.00 96.25 163 GLU A CA 1
ATOM 1280 C C . GLU A 1 163 ? 19.373 -1.612 -19.261 1.00 96.25 163 GLU A C 1
ATOM 1282 O O . GLU A 1 163 ? 18.509 -1.058 -18.574 1.00 96.25 163 GLU A O 1
ATOM 1287 N N . GLN A 1 164 ? 20.674 -1.350 -19.108 1.00 96.62 164 GLN A N 1
ATOM 1288 C CA . GLN A 1 164 ? 21.172 -0.372 -18.142 1.00 96.62 164 GLN A CA 1
ATOM 1289 C C . GLN A 1 164 ? 20.723 1.051 -18.498 1.00 96.62 164 GLN A C 1
ATOM 1291 O O . GLN A 1 164 ? 20.240 1.775 -17.625 1.00 96.62 164 GLN A O 1
ATOM 1296 N N . GLY A 1 165 ? 20.816 1.429 -19.776 1.00 96.31 165 GLY A N 1
ATOM 1297 C CA . GLY A 1 165 ? 20.353 2.720 -20.282 1.00 96.31 165 GLY A CA 1
ATOM 1298 C C . GLY A 1 165 ? 18.846 2.903 -20.112 1.00 96.31 165 GLY A C 1
ATOM 1299 O O . GLY A 1 165 ? 18.403 3.918 -19.577 1.00 96.31 165 GLY A O 1
ATOM 1300 N N . ALA A 1 166 ? 18.046 1.893 -20.462 1.00 96.12 166 ALA A N 1
ATOM 1301 C CA . ALA A 1 166 ? 16.597 1.927 -20.284 1.00 96.12 166 ALA A CA 1
ATOM 1302 C C . ALA A 1 166 ? 16.220 2.076 -18.807 1.00 96.12 166 ALA A C 1
ATOM 1304 O O . ALA A 1 166 ? 15.303 2.827 -18.478 1.00 96.12 166 ALA A O 1
ATOM 1305 N N . LYS A 1 167 ? 16.943 1.407 -17.898 1.00 95.25 167 LYS A N 1
ATOM 1306 C CA . LYS A 1 167 ? 16.733 1.552 -16.453 1.00 95.25 167 LYS A CA 1
ATOM 1307 C C . LYS A 1 167 ? 17.073 2.957 -15.965 1.00 95.25 167 LYS A C 1
ATOM 1309 O O . LYS A 1 167 ? 16.312 3.504 -15.171 1.00 95.25 167 LYS A O 1
ATOM 1314 N N . ALA A 1 168 ? 18.170 3.545 -16.438 1.00 94.19 168 ALA A N 1
ATOM 1315 C CA . ALA A 1 168 ? 18.532 4.918 -16.099 1.00 94.19 168 ALA A CA 1
ATOM 1316 C C . ALA A 1 168 ? 17.454 5.911 -16.567 1.00 94.19 168 ALA A C 1
ATOM 1318 O O . ALA A 1 168 ? 16.952 6.686 -15.756 1.00 94.19 168 ALA A O 1
ATOM 1319 N N . LEU A 1 169 ? 17.016 5.803 -17.827 1.00 93.31 169 LEU A N 1
ATOM 1320 C CA . LEU A 1 169 ? 15.941 6.629 -18.390 1.00 93.31 169 LEU A CA 1
ATOM 1321 C C . LEU A 1 169 ? 14.611 6.439 -17.650 1.00 93.31 169 LEU A C 1
ATOM 1323 O O . LEU A 1 169 ? 13.870 7.396 -17.426 1.00 93.31 16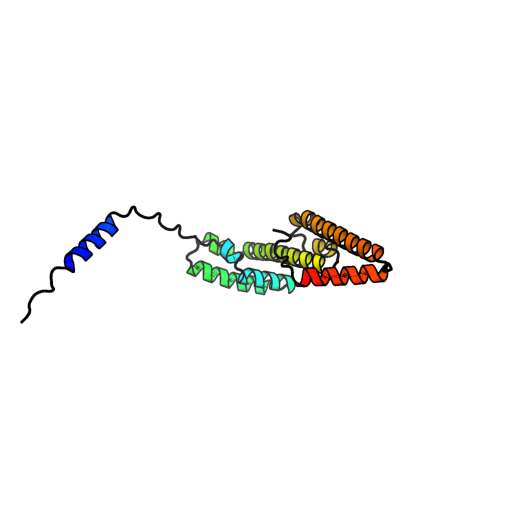9 LEU A O 1
ATOM 1327 N N . TRP A 1 170 ? 14.293 5.203 -17.263 1.00 93.25 170 TRP A N 1
ATOM 1328 C CA . TRP A 1 170 ? 13.100 4.902 -16.479 1.00 93.25 170 TRP A CA 1
ATOM 1329 C C . TRP A 1 170 ? 13.136 5.611 -15.122 1.00 93.25 170 TRP A C 1
ATOM 1331 O O . TRP A 1 170 ? 12.197 6.321 -14.766 1.00 93.25 170 TRP A O 1
ATOM 1341 N N . LEU A 1 171 ? 14.235 5.458 -14.380 1.00 88.69 171 LEU A N 1
ATOM 1342 C CA . LEU A 1 171 ? 14.408 6.086 -13.071 1.00 88.69 171 LEU A CA 1
ATOM 1343 C C . LEU A 1 171 ? 14.380 7.615 -13.163 1.00 88.69 171 LEU A C 1
ATOM 1345 O O . LEU A 1 171 ? 13.749 8.247 -12.322 1.00 88.69 171 LEU A O 1
ATOM 1349 N N . GLU A 1 172 ? 14.991 8.203 -14.192 1.00 88.75 172 GLU A N 1
ATOM 1350 C CA . GLU A 1 172 ? 14.966 9.651 -14.424 1.00 88.75 172 GLU A CA 1
ATOM 1351 C C . GLU A 1 172 ? 13.534 10.174 -14.611 1.00 88.75 172 GLU A C 1
ATOM 1353 O O . GLU A 1 172 ? 13.131 11.136 -13.955 1.00 88.75 172 GLU A O 1
ATOM 1358 N N . ARG A 1 173 ? 12.730 9.497 -15.441 1.00 84.38 173 ARG A N 1
ATOM 1359 C CA . ARG A 1 173 ? 11.332 9.881 -15.693 1.00 84.38 173 ARG A CA 1
ATOM 1360 C C . ARG A 1 173 ? 10.466 9.800 -14.440 1.00 84.38 173 ARG A C 1
ATOM 1362 O O . ARG A 1 173 ? 9.642 10.679 -14.204 1.00 84.38 173 ARG A O 1
ATOM 1369 N N . PHE A 1 174 ? 10.638 8.756 -13.630 1.00 76.31 174 PHE A N 1
ATOM 1370 C CA . PHE A 1 174 ? 9.785 8.520 -12.460 1.00 76.31 174 PHE A CA 1
ATOM 1371 C C . PHE A 1 174 ? 10.312 9.118 -11.153 1.00 76.31 174 PHE A C 1
ATOM 1373 O O . PHE A 1 174 ? 9.556 9.171 -10.184 1.00 76.31 174 PHE A O 1
ATOM 1380 N N . ALA A 1 175 ? 11.540 9.643 -11.127 1.00 62.31 175 ALA A N 1
ATOM 1381 C CA . ALA A 1 175 ? 12.000 10.542 -10.067 1.00 62.31 175 ALA A CA 1
ATOM 1382 C C . ALA A 1 175 ? 11.197 11.859 -10.036 1.00 62.31 175 ALA A C 1
ATOM 1384 O O . ALA A 1 175 ? 11.146 12.519 -9.002 1.00 62.31 175 ALA A O 1
ATOM 1385 N N . GLN A 1 176 ? 10.558 12.224 -11.154 1.00 58.03 176 GLN A N 1
ATOM 1386 C CA . GLN A 1 176 ? 9.821 13.481 -11.324 1.00 58.03 176 GLN A CA 1
ATOM 1387 C C . GLN A 1 176 ? 8.292 13.301 -11.373 1.00 58.03 176 GLN A C 1
ATOM 1389 O O . GLN A 1 176 ? 7.565 14.290 -11.399 1.00 58.03 176 GLN A O 1
ATOM 1394 N N . ALA A 1 177 ? 7.789 12.062 -11.390 1.00 63.31 177 ALA A N 1
ATOM 1395 C CA . ALA A 1 177 ? 6.368 11.772 -11.574 1.00 63.31 177 ALA A CA 1
ATOM 1396 C C . ALA A 1 177 ? 5.643 11.471 -10.249 1.00 63.31 177 ALA A C 1
ATOM 1398 O O . ALA A 1 177 ? 6.067 10.604 -9.470 1.00 63.31 177 ALA A O 1
ATOM 1399 N N . ASP A 1 178 ? 4.498 12.128 -10.045 1.00 66.25 178 ASP A N 1
ATOM 1400 C CA . ASP A 1 178 ? 3.528 11.740 -9.021 1.00 66.25 178 ASP A CA 1
ATOM 1401 C C . ASP A 1 178 ? 2.715 10.530 -9.507 1.00 66.25 178 ASP A C 1
ATOM 1403 O O . ASP A 1 178 ? 2.124 10.543 -10.586 1.00 66.25 178 ASP A O 1
ATOM 1407 N N . LEU A 1 179 ? 2.737 9.457 -8.718 1.00 69.69 179 LEU A N 1
ATOM 1408 C CA . LEU A 1 179 ? 2.088 8.178 -9.014 1.00 69.69 179 LEU A CA 1
ATOM 1409 C C . LEU A 1 179 ? 0.973 7.854 -8.008 1.00 69.69 179 LEU A C 1
ATOM 1411 O O . LEU A 1 179 ? 0.484 6.724 -7.995 1.00 69.69 179 LEU A O 1
ATOM 1415 N N . GLY A 1 180 ? 0.567 8.822 -7.174 1.00 62.78 180 GLY A N 1
ATOM 1416 C CA . GLY A 1 180 ? -0.430 8.627 -6.116 1.00 62.78 180 GLY A CA 1
ATOM 1417 C C . GLY A 1 180 ? -1.788 8.105 -6.600 1.00 62.78 180 GLY A C 1
ATOM 1418 O O . GLY A 1 180 ? -2.514 7.499 -5.820 1.00 62.78 180 GLY A O 1
ATOM 1419 N N . GLN A 1 181 ? -2.097 8.257 -7.892 1.00 63.12 181 GLN A N 1
ATOM 1420 C CA . GLN A 1 181 ? -3.386 7.883 -8.484 1.00 63.12 181 GLN A CA 1
ATOM 1421 C C . GLN A 1 181 ? -3.369 6.586 -9.300 1.00 63.12 181 GLN A C 1
ATOM 1423 O O . GLN A 1 181 ? -4.330 6.291 -10.003 1.00 63.12 181 GLN A O 1
ATOM 1428 N N . LEU A 1 182 ? -2.293 5.790 -9.259 1.00 66.88 182 LEU A N 1
ATOM 1429 C CA . LEU A 1 182 ? -2.207 4.590 -10.108 1.00 66.88 182 LEU A CA 1
ATOM 1430 C C . LEU A 1 182 ? -3.345 3.581 -9.864 1.00 66.88 182 LEU A C 1
ATOM 1432 O O . LEU A 1 182 ? -3.645 2.786 -10.750 1.00 66.88 182 LEU A O 1
ATOM 1436 N N . LEU A 1 183 ? -3.962 3.593 -8.683 1.00 60.09 183 LEU A N 1
ATOM 1437 C CA . LEU A 1 183 ? -4.975 2.621 -8.264 1.00 60.09 183 LEU A CA 1
ATOM 1438 C C . LEU A 1 183 ? -6.295 3.273 -7.811 1.00 60.09 183 LEU A C 1
ATOM 1440 O O . LEU A 1 183 ? -7.118 2.579 -7.208 1.00 60.09 183 LEU A O 1
ATOM 1444 N N . GLU A 1 184 ? -6.472 4.574 -8.079 1.00 58.78 184 GLU A N 1
ATOM 1445 C CA . GLU A 1 184 ? -7.747 5.294 -7.894 1.00 58.78 184 GLU A CA 1
ATOM 1446 C C . GLU A 1 184 ? -8.723 5.043 -9.053 1.00 58.78 184 GLU A C 1
ATOM 1448 O O . GLU A 1 184 ? -8.269 4.873 -10.212 1.00 58.78 184 GLU A O 1
#